Protein AF-A0A2A2D1F8-F1 (afdb_monomer)

Foldseek 3Di:
DDPDPDDDQDDVVVVVVCVVVVNPDDDDDDDCVQPPDPLSSLCSSLVVQVPDPPHQLLVNLVSLVVNCVVVVHLCVSCVVVVHDSVVSVLSVLLVLEDPVVSVCSRVVVDDSVLSSVLSVDDRVVSVVVVVVVVVVVVVVVVVVVVVPPDDDPPDDDDDDDDDDDDDDDDDDDDDDYDDDDDDDDDDDDDDDDDDDDDDDDDDDDDDDDDD

Nearest PDB structures (foldseek):
  1vz0-assembly3_D  TM=6.332E-01  e=4.419E-04  Thermus thermophilus HB27
  6t1f-assembly2_D  TM=6.028E-01  e=8.813E-04  Caulobacter vibrioides NA1000
  7o0n-assembly1_B  TM=5.797E-01  e=6.409E-04  Myxococcus xanthus DK 1622
  7ng0-assembly1_A-2  TM=6.140E-01  e=1.499E-03  Geobacillus thermoleovorans CCB_US3_UF5
  4umk-assembly2_B  TM=6.238E-01  e=2.688E-03  Helicobacter pylori 26695

Organism: NCBI:txid1940

Mean predicted aligned error: 17.22 Å

Secondary structure (DSSP, 8-state):
--S-S----S-HHHHHHHHHTT-S-------GGG-SSHHHHHHHHHHHHHT-TTS-HHHHHHHHHHHHHHHTSHHHHHHHTT--HHHHHHHHHHTTS-HHHHHHHHTTSS-HHHHHHHTTS-HHHHHHHHHHHHHHHHHHHHHHHHTTPPPP-----------------------------------------------------------

pLDDT: mean 74.8, std 22.3, range [32.41, 97.75]

InterPro domains:
  IPR041468 ParB/Spo0J, HTH domain [PF17762] (53-144)
  IPR050336 Chromosome-partitioning and nucleoid occlusion protein [PTHR33375] (4-162)

Sequence (211 aa):
MGTAAYVIANGARRYRASEAVGGKTLDVVHNEDVAKSRADFLDAVLSENNDREDLDPIERALGIETMVNELGGADKVAEHYGKTKGWVGQQRKLLKLTIDLQAVVSSGDMPVRIARDIAGLPAAEQQPVWEAEQQRRAAAVRAQRQKRSPKETQQQGPSRFTAVNQKKLAPELTPSGEAPTERPPGLPTQTSTGGAIRSSNGYRTCGARAS

Radius of gyration: 34.29 Å; Cα contacts (8 Å, |Δi|>4): 106; chains: 1; bounding box: 94×76×74 Å

Solvent-accessible surface area (backbone atoms only — not comparable to full-atom values): 14001 Å² total; per-residue (Å²): 134,78,95,64,94,73,79,83,70,74,62,68,68,59,51,55,53,35,55,76,70,68,50,91,72,78,95,76,86,87,64,68,86,46,54,80,40,74,58,47,37,50,44,58,48,40,54,79,41,62,83,40,91,83,51,44,64,56,61,51,17,53,49,52,50,51,45,24,62,67,68,68,31,52,61,55,45,9,61,74,71,74,53,45,50,67,55,48,54,52,37,49,32,45,74,52,39,50,72,72,55,42,52,37,38,52,72,56,81,41,52,71,65,60,45,48,57,45,29,72,46,61,69,86,53,35,60,62,52,49,54,52,50,52,52,51,54,54,50,51,54,53,54,54,51,62,77,61,58,82,75,80,82,76,87,82,78,78,95,76,85,81,85,86,86,83,85,82,83,83,88,88,85,89,91,83,87,84,84,84,89,90,85,88,87,81,86,89,80,87,81,94,85,88,88,87,82,89,82,89,80,86,86,77,84,80,84,84,78,84,131

Structure (mmCIF, N/CA/C/O backbone):
data_AF-A0A2A2D1F8-F1
#
_entry.id   AF-A0A2A2D1F8-F1
#
loop_
_atom_site.group_PDB
_atom_site.id
_atom_site.type_symbol
_atom_site.label_atom_id
_atom_site.label_alt_id
_atom_site.label_comp_id
_atom_site.label_asym_id
_atom_site.label_entity_id
_atom_site.label_seq_id
_atom_site.pdbx_PDB_ins_code
_atom_site.Cartn_x
_atom_site.Cartn_y
_atom_site.Cartn_z
_atom_site.occupancy
_atom_site.B_iso_or_equiv
_atom_site.auth_seq_id
_atom_site.auth_comp_id
_atom_site.auth_asym_id
_atom_site.auth_atom_id
_atom_site.pdbx_PDB_model_num
ATOM 1 N N . MET A 1 1 ? -19.218 7.092 10.993 1.00 51.88 1 MET A N 1
ATOM 2 C CA . MET A 1 1 ? -19.515 5.648 11.120 1.00 51.88 1 MET A CA 1
ATOM 3 C C . MET A 1 1 ? -20.743 5.314 10.291 1.00 51.88 1 MET A C 1
ATOM 5 O O . MET A 1 1 ? -21.523 6.221 10.027 1.00 51.88 1 MET A O 1
ATOM 9 N N . GLY A 1 2 ? -20.908 4.055 9.877 1.00 58.38 2 GLY A N 1
ATOM 10 C CA . GLY A 1 2 ? -22.197 3.562 9.374 1.00 58.38 2 GLY A CA 1
ATOM 11 C C . GLY A 1 2 ? -23.190 3.320 10.518 1.00 58.38 2 GLY A C 1
ATOM 12 O O . GLY A 1 2 ? -22.820 3.409 11.685 1.00 58.38 2 GLY A O 1
ATOM 13 N N . THR A 1 3 ? -24.435 2.981 10.190 1.00 74.62 3 THR A N 1
ATOM 14 C CA . THR A 1 3 ? -25.530 2.726 11.151 1.00 74.62 3 THR A CA 1
ATOM 15 C C . THR A 1 3 ? -25.537 1.304 11.739 1.00 74.62 3 THR A C 1
ATOM 17 O O . THR A 1 3 ? -26.541 0.868 12.299 1.00 74.62 3 THR A O 1
ATOM 20 N N . ALA A 1 4 ? -24.439 0.555 11.605 1.00 76.00 4 ALA A N 1
ATOM 21 C CA . ALA A 1 4 ? -24.328 -0.816 12.095 1.00 76.00 4 ALA A CA 1
ATOM 22 C C . ALA A 1 4 ? -24.063 -0.854 13.610 1.00 76.00 4 ALA A C 1
ATOM 24 O O . ALA A 1 4 ? -23.158 -0.181 14.097 1.00 76.00 4 ALA A O 1
ATOM 25 N N . ALA A 1 5 ? -24.819 -1.681 14.340 1.00 80.50 5 ALA A N 1
ATOM 26 C CA . ALA A 1 5 ? -24.658 -1.860 15.788 1.00 80.50 5 ALA A CA 1
ATOM 27 C C . ALA A 1 5 ? -23.376 -2.623 16.179 1.00 80.50 5 ALA A C 1
ATOM 29 O O . ALA A 1 5 ? -22.889 -2.473 17.294 1.00 80.50 5 ALA A O 1
ATOM 30 N N . TYR A 1 6 ? -22.828 -3.422 15.259 1.00 82.69 6 TYR A N 1
ATOM 31 C CA . TYR A 1 6 ? -21.598 -4.193 15.437 1.00 82.69 6 TYR A CA 1
ATOM 32 C C . TYR A 1 6 ? -20.764 -4.144 14.156 1.00 82.69 6 TYR A C 1
ATOM 34 O O . TYR A 1 6 ? -21.314 -4.091 13.054 1.00 82.69 6 TYR A O 1
ATOM 42 N N . VAL A 1 7 ? -19.439 -4.211 14.296 1.00 81.94 7 VAL A N 1
ATOM 43 C CA . VAL A 1 7 ? -18.499 -4.337 13.175 1.00 81.94 7 VAL A CA 1
ATOM 44 C C . VAL A 1 7 ? -17.582 -5.524 13.449 1.00 81.94 7 VAL A C 1
ATOM 46 O O . VAL A 1 7 ? -17.081 -5.688 14.560 1.00 81.94 7 VAL A O 1
ATOM 49 N N . ILE A 1 8 ? -17.373 -6.371 12.442 1.00 83.69 8 ILE A N 1
ATOM 50 C CA . ILE A 1 8 ? -16.456 -7.508 12.542 1.00 83.69 8 ILE A CA 1
ATOM 51 C C . ILE A 1 8 ? -15.031 -6.965 12.459 1.00 83.69 8 ILE A C 1
ATOM 53 O O . ILE A 1 8 ? -14.636 -6.471 11.406 1.00 83.69 8 ILE A O 1
ATOM 57 N N . ALA A 1 9 ? -14.271 -7.075 13.549 1.00 78.44 9 ALA A N 1
ATOM 58 C CA . ALA A 1 9 ? -12.836 -6.821 13.517 1.00 78.44 9 ALA A CA 1
ATOM 59 C C . ALA A 1 9 ? -12.113 -7.984 12.809 1.00 78.44 9 ALA A C 1
ATOM 61 O O . ALA A 1 9 ? -11.647 -7.850 11.679 1.00 78.44 9 ALA A O 1
ATOM 62 N N . ASN A 1 10 ? -12.123 -9.170 13.426 1.00 77.25 10 ASN A N 1
ATOM 63 C CA . ASN A 1 10 ? -11.334 -10.319 12.976 1.00 77.25 10 ASN A CA 1
ATOM 64 C C . ASN A 1 10 ? -12.261 -11.480 12.567 1.00 77.25 10 ASN A C 1
ATOM 66 O O . ASN A 1 10 ? -13.396 -11.603 13.030 1.00 77.25 10 ASN A O 1
ATOM 70 N N . GLY A 1 11 ? -11.778 -12.385 11.710 1.00 82.62 11 GLY A N 1
ATOM 71 C CA . GLY A 1 11 ? -12.493 -13.632 11.399 1.00 82.62 11 GLY A CA 1
ATOM 72 C C . GLY A 1 11 ? -13.584 -13.554 10.319 1.00 82.62 11 GLY A C 1
ATOM 73 O O . GLY A 1 11 ? -14.389 -14.480 10.216 1.00 82.62 11 GLY A O 1
ATOM 74 N N . ALA A 1 12 ? -13.584 -12.536 9.450 1.00 84.31 12 ALA A N 1
ATOM 75 C CA . ALA A 1 12 ? -14.565 -12.355 8.365 1.00 84.31 12 ALA A CA 1
ATOM 76 C C . ALA A 1 12 ? -14.759 -13.577 7.426 1.00 84.31 12 ALA A C 1
ATOM 78 O O . ALA A 1 12 ? -15.810 -13.717 6.799 1.00 84.31 12 ALA A O 1
ATOM 79 N N . ARG A 1 13 ? -13.781 -14.495 7.335 1.00 86.50 13 ARG A N 1
ATOM 80 C CA . ARG A 1 13 ? -13.928 -15.788 6.631 1.00 86.50 13 ARG A CA 1
ATOM 81 C C . ARG A 1 13 ? -14.863 -16.764 7.362 1.00 86.50 13 ARG A C 1
ATOM 83 O O . ARG A 1 13 ? -15.611 -17.475 6.701 1.00 86.50 13 ARG A O 1
ATOM 90 N N . ARG A 1 14 ? -14.839 -16.802 8.702 1.00 87.94 14 ARG A N 1
ATOM 91 C CA . ARG A 1 14 ? -15.754 -17.627 9.518 1.00 87.94 14 ARG A CA 1
ATOM 92 C C . ARG A 1 14 ? -17.178 -17.080 9.454 1.00 87.94 14 ARG A C 1
ATOM 94 O O . ARG A 1 14 ? -18.105 -17.861 9.290 1.00 87.94 14 ARG A O 1
ATOM 101 N N . TYR A 1 15 ? -17.329 -15.754 9.492 1.00 87.88 15 TYR A N 1
ATOM 102 C CA . TYR A 1 15 ? -18.623 -15.096 9.294 1.00 87.88 15 TYR A CA 1
ATOM 103 C C . TYR A 1 15 ? -19.236 -15.450 7.932 1.00 87.88 15 TYR A C 1
ATOM 105 O O . TYR A 1 15 ? -20.307 -16.047 7.896 1.00 87.88 15 TYR A O 1
ATOM 113 N N . ARG A 1 16 ? -18.512 -15.219 6.823 1.00 87.69 16 ARG A N 1
ATOM 114 C CA . ARG A 1 16 ? -18.981 -15.586 5.471 1.00 87.69 16 ARG A CA 1
ATOM 115 C C . ARG A 1 16 ? -19.296 -17.082 5.322 1.00 87.69 16 ARG A C 1
ATOM 117 O O . ARG A 1 16 ? -20.226 -17.436 4.607 1.00 87.69 16 ARG A O 1
ATOM 124 N N . ALA A 1 17 ? -18.559 -17.963 6.004 1.00 88.12 17 ALA A N 1
ATOM 125 C CA . ALA A 1 17 ? -18.867 -19.395 6.021 1.00 88.12 17 ALA A CA 1
ATOM 126 C C . ALA A 1 17 ? -20.160 -19.720 6.797 1.00 88.12 17 ALA A C 1
ATOM 128 O O . ALA A 1 17 ? -20.942 -20.543 6.334 1.00 88.12 17 ALA A O 1
ATOM 129 N N . SER A 1 18 ? -20.406 -19.058 7.936 1.00 89.62 18 SER A N 1
ATOM 130 C CA . SER A 1 18 ? -21.663 -19.167 8.695 1.00 89.62 18 SER A CA 1
ATOM 131 C C . SER A 1 18 ? -22.857 -18.663 7.881 1.00 89.62 18 SER A C 1
ATOM 133 O O . SER A 1 18 ? -23.901 -19.308 7.841 1.00 89.62 18 SER A O 1
ATOM 135 N N . GLU A 1 19 ? -22.688 -17.539 7.187 1.00 89.19 19 GLU A N 1
ATOM 136 C CA . GLU A 1 19 ? -23.703 -16.945 6.314 1.00 89.19 19 GLU A CA 1
ATOM 137 C C . GLU A 1 19 ? -24.067 -17.893 5.155 1.00 89.19 19 GLU A C 1
ATOM 139 O O . GLU A 1 19 ? -25.241 -18.190 4.938 1.00 89.19 19 GLU A O 1
ATOM 144 N N . ALA A 1 20 ? -23.059 -18.476 4.493 1.00 89.38 20 ALA A N 1
ATOM 145 C CA . ALA A 1 20 ? -23.234 -19.426 3.391 1.00 89.38 20 ALA A CA 1
ATOM 146 C C . ALA A 1 20 ? -23.942 -20.743 3.777 1.00 89.38 20 ALA A C 1
ATOM 148 O O . ALA A 1 20 ? -24.483 -21.412 2.897 1.00 89.38 20 ALA A O 1
ATOM 149 N N . VAL A 1 21 ? -23.966 -21.121 5.063 1.00 92.62 21 VAL A N 1
ATOM 150 C CA . VAL A 1 21 ? -24.740 -22.277 5.569 1.00 92.62 21 VAL A CA 1
ATOM 151 C C . VAL A 1 21 ? -26.066 -21.879 6.234 1.00 92.62 21 VAL A C 1
ATOM 153 O O . VAL A 1 21 ? -26.730 -22.723 6.832 1.00 92.62 21 VAL A O 1
ATOM 156 N N . GLY A 1 22 ? -26.469 -20.604 6.155 1.00 90.00 22 GLY A N 1
ATOM 157 C CA . GLY A 1 22 ? -27.700 -20.103 6.778 1.00 90.00 22 GLY A CA 1
ATOM 158 C C . GLY A 1 22 ? -27.654 -20.049 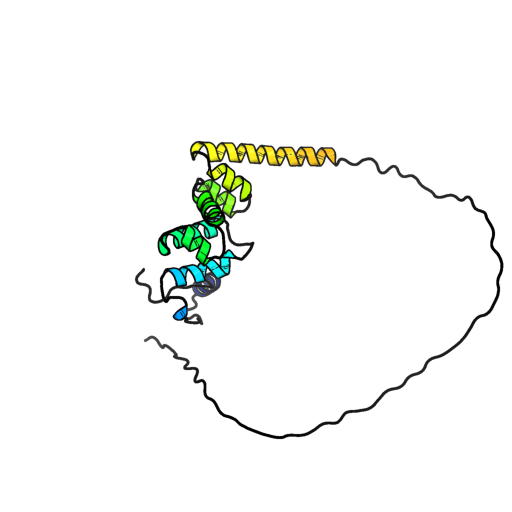8.312 1.00 90.00 22 GLY A C 1
ATOM 159 O O . GLY A 1 22 ? -28.699 -20.091 8.967 1.00 90.00 22 GLY A O 1
ATOM 160 N N . GLY A 1 23 ? -26.456 -19.983 8.900 1.00 82.75 23 GLY A N 1
ATOM 161 C CA . GLY A 1 23 ? -26.237 -19.938 10.344 1.00 82.75 23 GLY A CA 1
ATOM 162 C C . GLY A 1 23 ? -26.789 -18.655 10.967 1.00 82.75 23 GLY A C 1
ATOM 163 O O . GLY A 1 23 ? -26.186 -17.592 10.850 1.00 82.75 23 GLY A O 1
ATOM 164 N N . LYS A 1 24 ? -27.933 -18.768 11.657 1.00 83.62 24 LYS A N 1
ATOM 165 C CA . LYS A 1 24 ? -28.685 -17.639 12.246 1.00 83.62 24 LYS A CA 1
ATOM 166 C C . LYS A 1 24 ? -27.995 -16.954 13.433 1.00 83.62 24 LYS A C 1
ATOM 168 O O . LYS A 1 24 ? -28.390 -15.857 13.813 1.00 83.62 24 LYS A O 1
ATOM 173 N N . THR A 1 25 ? -27.016 -17.614 14.041 1.00 84.75 25 THR A N 1
ATOM 174 C CA . THR A 1 25 ? -26.293 -17.169 15.238 1.00 84.75 25 THR A CA 1
ATOM 175 C C . THR A 1 25 ? -24.838 -17.603 15.128 1.00 84.75 25 THR A C 1
ATOM 177 O O . THR A 1 25 ? -24.572 -18.734 14.720 1.00 84.75 25 THR A O 1
ATOM 180 N N . LEU A 1 26 ? -23.913 -16.735 15.532 1.00 84.56 26 LEU A N 1
ATOM 181 C CA . LEU A 1 26 ? -22.479 -17.008 15.569 1.00 84.56 26 LEU A CA 1
ATOM 182 C C . LEU A 1 26 ? -21.934 -16.567 16.930 1.00 84.56 26 LEU A C 1
ATOM 184 O O . LEU A 1 26 ? -22.186 -15.436 17.345 1.00 84.56 26 LEU A O 1
ATOM 188 N N . ASP A 1 27 ? -21.182 -17.437 17.601 1.00 87.00 27 ASP A N 1
ATOM 189 C CA . ASP A 1 27 ? -20.505 -17.081 18.848 1.00 87.00 27 ASP A CA 1
ATOM 190 C C . ASP A 1 27 ? -19.381 -16.075 18.566 1.00 87.00 27 ASP A C 1
ATOM 192 O O . ASP A 1 27 ? -18.478 -16.326 17.761 1.00 87.00 27 ASP A O 1
ATOM 196 N N . VAL A 1 28 ? -19.441 -14.921 19.231 1.00 87.31 28 VAL A N 1
ATOM 197 C CA . VAL A 1 28 ? -18.503 -13.805 19.057 1.00 87.31 28 VAL A CA 1
ATOM 198 C C . VAL A 1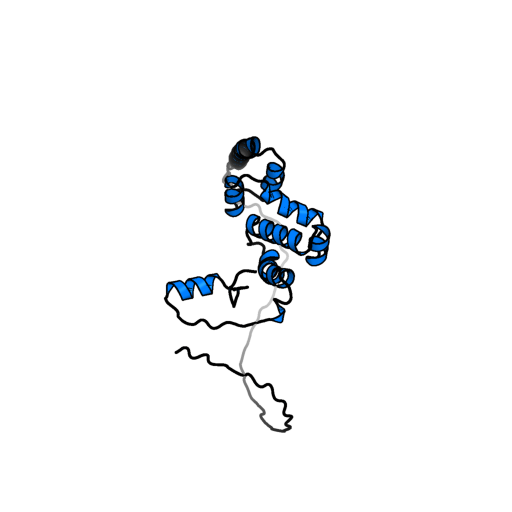 28 ? -18.014 -13.291 20.407 1.00 87.31 28 VAL A C 1
ATOM 200 O O . VAL A 1 28 ? -18.755 -13.265 21.389 1.00 87.31 28 VAL A O 1
ATOM 203 N N . VAL A 1 29 ? -16.760 -12.842 20.450 1.00 85.06 29 VAL A N 1
ATOM 204 C CA . VAL A 1 29 ? -16.210 -12.113 21.599 1.00 85.06 29 VAL A CA 1
ATOM 205 C C . VAL A 1 29 ? -16.450 -10.625 21.359 1.00 85.06 29 VAL A C 1
ATOM 207 O O . VAL A 1 29 ? -15.846 -10.045 20.460 1.00 85.06 29 VAL A O 1
ATOM 210 N N . HIS A 1 30 ? -17.334 -10.007 22.145 1.00 83.19 30 HIS A N 1
ATOM 211 C CA . HIS A 1 30 ? -17.469 -8.550 22.153 1.00 83.19 30 HIS A CA 1
ATOM 212 C C . HIS A 1 30 ? -16.291 -7.941 22.919 1.00 83.19 30 HIS A C 1
ATOM 214 O O . HIS A 1 30 ? -15.967 -8.405 24.012 1.00 83.19 30 HIS A O 1
ATOM 220 N N . ASN A 1 31 ? -15.646 -6.922 22.351 1.00 78.62 31 ASN A N 1
ATOM 221 C CA . ASN A 1 31 ? -14.538 -6.232 22.999 1.00 78.62 31 ASN A CA 1
ATOM 222 C C . ASN A 1 31 ? -14.581 -4.731 22.673 1.00 78.62 31 ASN A C 1
ATOM 224 O O . ASN A 1 31 ? -14.163 -4.295 21.602 1.00 78.62 31 ASN A O 1
ATOM 228 N N . GLU A 1 32 ? -15.122 -3.954 23.609 1.00 75.12 32 GLU A N 1
ATOM 229 C CA . GLU A 1 32 ? -15.329 -2.506 23.478 1.00 75.12 32 GLU A CA 1
ATOM 230 C C . GLU A 1 32 ? -14.016 -1.719 23.613 1.00 75.12 32 GLU A C 1
ATOM 232 O O . GLU A 1 32 ? -13.875 -0.648 23.023 1.00 75.12 32 GLU A O 1
ATOM 237 N N . ASP A 1 33 ? -13.010 -2.276 24.302 1.00 70.56 33 ASP A N 1
ATOM 238 C CA . ASP A 1 33 ? -11.699 -1.642 24.487 1.00 70.56 33 ASP A CA 1
ATOM 239 C C . ASP A 1 33 ? -10.948 -1.394 23.170 1.00 70.56 33 ASP A C 1
ATOM 241 O O . ASP A 1 33 ? -10.072 -0.528 23.137 1.00 70.56 33 ASP A O 1
ATOM 245 N N . VAL A 1 34 ? -11.305 -2.137 22.116 1.00 66.38 34 VAL A N 1
ATOM 246 C CA . VAL A 1 34 ? -10.749 -2.074 20.753 1.00 66.38 34 VAL A CA 1
ATOM 247 C C . VAL A 1 34 ? -11.370 -0.940 19.927 1.00 66.38 34 VAL A C 1
ATOM 249 O O . VAL A 1 34 ? -10.818 -0.541 18.911 1.00 66.38 34 VAL A O 1
ATOM 252 N N . ALA A 1 35 ? -12.525 -0.410 20.338 1.00 68.19 35 ALA A N 1
ATOM 253 C CA . ALA A 1 35 ? -13.320 0.541 19.557 1.00 68.19 35 ALA A CA 1
ATOM 254 C C . ALA A 1 35 ? -13.428 1.937 20.202 1.00 68.19 35 ALA A C 1
ATOM 256 O O . ALA A 1 35 ? -14.305 2.722 19.836 1.00 68.19 35 ALA A O 1
ATOM 257 N N . LYS A 1 36 ? -12.531 2.260 21.147 1.00 76.69 36 LYS A N 1
ATOM 258 C CA . LYS A 1 36 ? -12.474 3.552 21.864 1.00 76.69 36 LYS A CA 1
ATOM 259 C C . LYS A 1 36 ? -12.418 4.757 20.923 1.00 76.69 36 LYS A C 1
ATOM 261 O O . LYS A 1 36 ? -13.052 5.778 21.185 1.00 76.69 36 LYS A O 1
ATOM 266 N N . SER A 1 37 ? -11.711 4.621 19.808 1.00 80.50 37 SER A N 1
ATOM 267 C CA . SER A 1 37 ? -11.764 5.523 18.664 1.00 80.50 37 SER A CA 1
ATOM 268 C C . SER A 1 37 ? -11.792 4.732 17.353 1.00 80.50 37 SER A C 1
ATOM 270 O O . SER A 1 37 ? -11.553 3.523 17.311 1.00 80.50 37 SER A O 1
ATOM 272 N N . ARG A 1 38 ? -12.054 5.429 16.240 1.00 79.00 38 ARG A N 1
ATOM 273 C CA . ARG A 1 38 ? -11.961 4.821 14.905 1.00 79.00 38 ARG A CA 1
ATOM 274 C C . ARG A 1 38 ? -10.527 4.401 14.555 1.00 79.00 38 ARG A C 1
ATOM 276 O O . ARG A 1 38 ? -10.367 3.421 13.833 1.00 79.00 38 ARG A O 1
ATOM 283 N N . ALA A 1 39 ? -9.520 5.107 15.074 1.00 80.25 39 ALA A N 1
ATOM 284 C CA . ALA A 1 39 ? -8.120 4.752 14.877 1.00 80.25 39 ALA A CA 1
ATOM 285 C C . ALA A 1 39 ? -7.779 3.433 15.585 1.00 80.25 39 ALA A C 1
ATOM 287 O O . ALA A 1 39 ? -7.208 2.561 14.944 1.00 80.25 39 ALA A O 1
ATOM 288 N N . ASP A 1 40 ? -8.209 3.247 16.839 1.00 80.25 40 ASP A N 1
ATOM 289 C CA . ASP A 1 40 ? -7.969 2.005 17.598 1.00 80.25 40 ASP A CA 1
ATOM 290 C C . ASP A 1 40 ? -8.619 0.790 16.917 1.00 80.25 40 ASP A C 1
ATOM 292 O O . ASP A 1 40 ? -8.000 -0.265 16.780 1.00 80.25 40 ASP A O 1
ATOM 296 N N . PHE A 1 41 ? -9.849 0.954 16.411 1.00 81.81 41 PHE A N 1
ATOM 297 C CA . PHE A 1 41 ? -10.551 -0.120 15.704 1.00 81.81 41 PHE A CA 1
ATOM 298 C C . PHE A 1 41 ? -9.843 -0.504 14.397 1.00 81.81 41 PHE A C 1
ATOM 300 O O . PHE A 1 41 ? -9.667 -1.686 14.102 1.00 81.81 41 PHE A O 1
ATOM 307 N N . LEU A 1 42 ? -9.439 0.491 13.599 1.00 81.31 42 LEU A N 1
ATOM 308 C CA . LEU A 1 42 ? -8.722 0.253 12.345 1.00 81.31 42 LEU A CA 1
ATOM 309 C C . LEU A 1 42 ? -7.324 -0.322 12.586 1.00 81.31 42 LEU A C 1
ATOM 311 O O . LEU A 1 42 ? -6.903 -1.193 11.829 1.00 81.31 42 LEU A O 1
ATOM 315 N N . ASP A 1 43 ? -6.637 0.117 13.640 1.00 81.81 43 ASP A N 1
ATOM 316 C CA . ASP A 1 43 ? -5.352 -0.436 14.056 1.00 81.81 43 ASP A CA 1
ATOM 317 C C . ASP A 1 43 ? -5.484 -1.898 14.481 1.00 81.81 43 ASP A C 1
ATOM 319 O O . ASP A 1 43 ? -4.711 -2.730 14.031 1.00 81.81 43 ASP A O 1
ATOM 323 N N . ALA A 1 44 ? -6.501 -2.280 15.253 1.00 78.06 44 ALA A N 1
ATOM 324 C CA . ALA A 1 44 ? -6.696 -3.683 15.626 1.00 78.06 44 ALA A CA 1
ATOM 325 C C . ALA A 1 44 ? -6.957 -4.602 14.416 1.00 78.06 44 ALA A C 1
ATOM 327 O O . ALA A 1 44 ? -6.420 -5.709 14.349 1.00 78.06 44 ALA A O 1
ATOM 328 N N . VAL A 1 45 ? -7.728 -4.127 13.432 1.00 78.06 45 VAL A N 1
ATOM 329 C CA . VAL A 1 45 ? -7.969 -4.845 12.166 1.00 78.06 45 VAL A CA 1
ATOM 330 C C . VAL A 1 45 ? -6.700 -4.918 11.306 1.00 78.06 45 VAL A C 1
ATOM 332 O O . VAL A 1 45 ? -6.441 -5.938 10.659 1.00 78.06 45 VAL A O 1
ATOM 335 N N . LEU A 1 46 ? -5.889 -3.855 11.290 1.00 77.56 46 LEU A N 1
ATOM 336 C CA . LEU A 1 46 ? -4.683 -3.779 10.469 1.00 77.56 46 LEU A CA 1
ATOM 337 C C . LEU A 1 46 ? -3.480 -4.487 11.109 1.00 77.56 46 LEU A C 1
ATOM 339 O O . LEU A 1 46 ? -2.729 -5.137 10.392 1.00 77.56 46 LEU A O 1
ATOM 343 N N . SER A 1 47 ? -3.293 -4.409 12.425 1.00 73.94 47 SER A N 1
ATOM 344 C CA . SER A 1 47 ? -2.119 -4.911 13.157 1.00 73.94 47 SER A CA 1
ATOM 345 C C . SER A 1 47 ? -2.035 -6.438 13.217 1.00 73.94 47 SER A C 1
ATOM 347 O O . SER A 1 47 ? -0.951 -6.968 12.977 1.00 73.94 47 SER A O 1
ATOM 349 N N . GLU A 1 48 ? -3.158 -7.157 13.398 1.00 66.62 48 GLU A N 1
ATOM 350 C CA . GLU A 1 48 ? -3.210 -8.635 13.269 1.00 66.62 48 GLU A CA 1
ATOM 351 C C . GLU A 1 48 ? -2.652 -9.100 11.910 1.00 66.62 48 GLU A C 1
ATOM 353 O O . GLU A 1 48 ? -2.094 -10.193 11.787 1.00 66.62 48 GLU A O 1
ATOM 358 N N . ASN A 1 49 ? -2.782 -8.255 10.883 1.00 65.38 49 ASN A N 1
ATOM 359 C CA . ASN A 1 49 ? -2.438 -8.585 9.510 1.00 65.38 49 ASN A CA 1
ATOM 360 C C . ASN A 1 49 ? -1.115 -7.950 9.035 1.00 65.38 49 ASN A C 1
ATOM 362 O O . ASN A 1 49 ? -0.399 -8.556 8.241 1.00 65.38 49 ASN A O 1
ATOM 366 N N . ASN A 1 50 ? -0.739 -6.764 9.519 1.00 66.31 50 ASN A N 1
ATOM 367 C CA . ASN A 1 50 ? 0.390 -5.987 9.000 1.00 66.31 50 ASN A CA 1
ATOM 368 C C . ASN A 1 50 ? 1.743 -6.675 9.204 1.00 66.31 50 ASN A C 1
ATOM 370 O O . ASN A 1 50 ? 2.580 -6.636 8.298 1.00 66.31 50 ASN A O 1
ATOM 374 N N . ASP A 1 51 ? 1.955 -7.280 10.372 1.00 62.56 51 ASP A N 1
ATOM 375 C CA . ASP A 1 51 ? 3.213 -7.953 10.708 1.00 62.56 51 ASP A CA 1
ATOM 376 C C . ASP A 1 51 ? 3.280 -9.392 10.145 1.00 62.56 51 ASP A C 1
ATOM 378 O O . ASP A 1 51 ? 4.280 -10.086 10.330 1.00 62.56 51 ASP A O 1
ATOM 382 N N . ARG A 1 52 ? 2.260 -9.836 9.390 1.00 71.38 52 ARG A N 1
ATOM 383 C CA . ARG A 1 52 ? 2.299 -11.089 8.625 1.00 71.38 52 ARG A CA 1
ATOM 384 C C . ARG A 1 52 ? 2.997 -10.898 7.280 1.00 71.38 52 ARG A C 1
ATOM 386 O O . ARG A 1 52 ? 2.663 -9.993 6.512 1.00 71.38 52 ARG A O 1
ATOM 393 N N . GLU A 1 53 ? 3.906 -11.808 6.938 1.00 63.22 53 GLU A N 1
ATOM 394 C CA . GLU A 1 53 ? 4.593 -11.798 5.637 1.00 63.22 53 GLU A CA 1
ATOM 395 C C . GLU A 1 53 ? 3.660 -12.123 4.452 1.00 63.22 53 GLU A C 1
ATOM 397 O O . GLU A 1 53 ? 3.996 -11.788 3.319 1.00 63.22 53 GLU A O 1
ATOM 402 N N . ASP A 1 54 ? 2.484 -12.718 4.699 1.00 71.50 54 ASP A N 1
ATOM 403 C CA . ASP A 1 54 ? 1.508 -13.121 3.674 1.00 71.50 54 ASP A CA 1
ATOM 404 C C . ASP A 1 54 ? 0.351 -12.128 3.430 1.00 71.50 54 ASP A C 1
ATOM 406 O O . ASP A 1 54 ? -0.503 -12.401 2.589 1.00 71.50 54 ASP A O 1
ATOM 410 N N . LEU A 1 55 ? 0.313 -10.969 4.107 1.00 80.75 55 LEU A N 1
ATOM 411 C CA . LEU A 1 55 ? -0.667 -9.915 3.795 1.00 80.75 55 LEU A CA 1
ATOM 412 C C . LEU A 1 55 ? -0.340 -9.225 2.460 1.00 80.75 55 LEU A C 1
ATOM 414 O O . LEU A 1 55 ? 0.781 -8.737 2.270 1.00 80.75 55 LEU A O 1
ATOM 418 N N . ASP A 1 56 ? -1.359 -9.090 1.606 1.00 90.88 56 ASP A N 1
ATOM 419 C CA . ASP A 1 56 ? -1.332 -8.374 0.327 1.00 90.88 56 ASP A CA 1
ATOM 420 C C . ASP A 1 56 ? -0.691 -6.967 0.466 1.00 90.88 56 ASP A C 1
ATOM 422 O O . ASP A 1 56 ? -1.109 -6.159 1.310 1.00 90.88 56 ASP A O 1
ATOM 426 N N . PRO A 1 57 ? 0.336 -6.631 -0.343 1.00 92.56 57 PRO A N 1
ATOM 427 C CA . PRO A 1 57 ? 0.959 -5.309 -0.337 1.00 92.56 57 PRO A CA 1
ATOM 428 C C . PRO A 1 57 ? -0.014 -4.145 -0.597 1.00 92.56 57 PRO A C 1
ATOM 430 O O . PRO A 1 57 ? 0.208 -3.051 -0.076 1.00 92.56 57 PRO A O 1
ATOM 433 N N . ILE A 1 58 ? -1.076 -4.359 -1.379 1.00 94.94 58 ILE A N 1
ATOM 434 C CA . ILE A 1 58 ? -2.100 -3.358 -1.697 1.00 94.94 58 ILE A CA 1
ATOM 435 C C . ILE A 1 58 ? -3.087 -3.192 -0.538 1.00 94.94 58 ILE A C 1
ATOM 437 O O . ILE A 1 58 ? -3.338 -2.056 -0.136 1.00 94.94 58 ILE A O 1
ATOM 441 N N . GLU A 1 59 ? -3.581 -4.276 0.073 1.00 91.06 59 GLU A N 1
ATOM 442 C CA . GLU A 1 59 ? -4.424 -4.178 1.281 1.00 91.06 59 GLU A CA 1
ATOM 443 C C . GLU A 1 59 ? -3.674 -3.474 2.422 1.00 91.06 59 GLU A C 1
ATOM 445 O O . GLU A 1 59 ? -4.208 -2.553 3.047 1.00 91.06 59 GLU A O 1
ATOM 450 N N . ARG A 1 60 ? -2.393 -3.819 2.634 1.00 91.38 60 ARG A N 1
ATOM 451 C CA . ARG A 1 60 ? -1.519 -3.117 3.589 1.00 91.38 60 A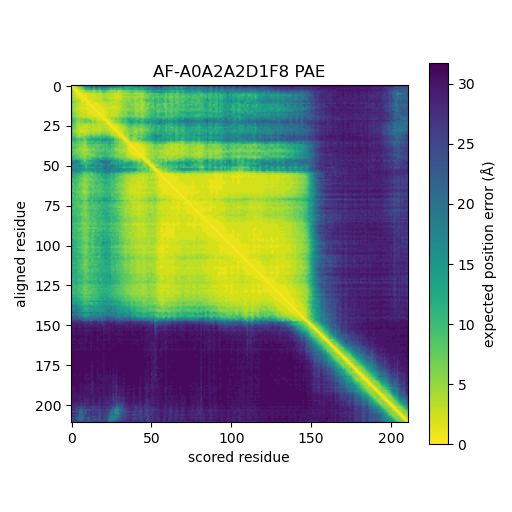RG A CA 1
ATOM 452 C C . ARG A 1 60 ? -1.396 -1.627 3.255 1.00 91.38 60 ARG A C 1
ATOM 454 O O . ARG A 1 60 ? -1.481 -0.791 4.154 1.00 91.38 60 ARG A O 1
ATOM 461 N N . ALA A 1 61 ? -1.207 -1.276 1.983 1.00 94.25 61 ALA A N 1
ATOM 462 C CA . ALA A 1 61 ? -1.101 0.116 1.555 1.00 94.25 61 ALA A CA 1
ATOM 463 C C . ALA A 1 61 ? -2.405 0.906 1.773 1.00 94.25 61 ALA A C 1
ATOM 465 O O . ALA A 1 61 ? -2.343 2.040 2.249 1.00 94.25 61 ALA A O 1
ATOM 466 N N . LEU A 1 62 ? -3.571 0.307 1.504 1.00 93.38 62 LEU A N 1
ATOM 467 C CA . LEU A 1 62 ? -4.889 0.901 1.763 1.00 93.38 62 LEU A CA 1
ATOM 468 C C . LEU A 1 62 ? -5.151 1.097 3.266 1.00 93.38 62 LEU A C 1
ATOM 470 O O . LEU A 1 62 ? -5.638 2.154 3.680 1.00 93.38 62 LEU A O 1
ATOM 474 N N . GLY A 1 63 ? -4.778 0.121 4.099 1.00 91.75 63 GLY A N 1
ATOM 475 C CA . GLY A 1 63 ? -4.850 0.241 5.558 1.00 91.75 63 GLY A CA 1
ATOM 476 C C . GLY A 1 63 ? -3.983 1.389 6.085 1.00 91.75 63 GLY A C 1
ATOM 477 O O . GLY A 1 63 ? -4.456 2.237 6.842 1.00 91.75 63 GLY A O 1
ATOM 478 N N . ILE A 1 64 ? -2.735 1.480 5.616 1.00 93.62 64 ILE A N 1
ATOM 479 C CA . ILE A 1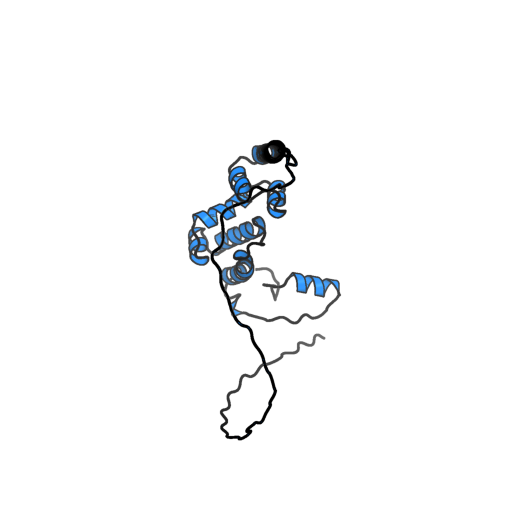 64 ? -1.807 2.556 5.986 1.00 93.62 64 ILE A CA 1
ATOM 480 C C . ILE A 1 64 ? -2.271 3.932 5.479 1.00 93.62 64 ILE A C 1
ATOM 482 O O . ILE A 1 64 ? -2.157 4.908 6.218 1.00 93.62 64 ILE A O 1
ATOM 486 N N . GLU A 1 65 ? -2.845 4.037 4.278 1.00 94.88 65 GLU A N 1
ATOM 487 C CA . GLU A 1 65 ? -3.481 5.276 3.799 1.00 94.88 65 GLU A CA 1
ATOM 488 C C . GLU A 1 65 ? -4.642 5.697 4.714 1.00 94.88 65 GLU A C 1
ATOM 490 O O . GLU A 1 65 ? -4.746 6.861 5.100 1.00 94.88 65 GLU A O 1
ATOM 495 N N . THR A 1 66 ? -5.479 4.744 5.133 1.00 92.56 66 THR A N 1
ATOM 496 C CA . THR A 1 66 ? -6.591 4.998 6.062 1.00 92.56 66 THR A CA 1
ATOM 497 C C . THR A 1 66 ? -6.075 5.507 7.411 1.00 92.56 66 THR A C 1
ATOM 499 O O . THR A 1 66 ? -6.539 6.542 7.885 1.00 92.56 66 THR A O 1
ATOM 502 N N . MET A 1 67 ? -5.053 4.868 7.987 1.00 92.56 67 MET A N 1
ATOM 503 C CA . MET A 1 67 ? -4.437 5.320 9.244 1.00 92.56 67 MET A CA 1
ATOM 504 C C . MET A 1 67 ? -3.754 6.691 9.124 1.00 92.56 67 MET A C 1
ATOM 506 O O . MET A 1 67 ? -3.765 7.460 10.085 1.00 92.56 67 MET A O 1
ATOM 510 N N . VAL A 1 68 ? -3.202 7.047 7.955 1.00 94.44 68 VAL A N 1
ATOM 511 C CA . VAL A 1 68 ? -2.655 8.398 7.716 1.00 94.44 68 VAL A CA 1
ATOM 512 C C . VAL A 1 68 ? -3.749 9.460 7.763 1.00 94.44 68 VAL A C 1
ATOM 514 O O . VAL A 1 68 ? -3.490 10.553 8.272 1.00 94.44 68 VAL A O 1
ATOM 517 N N . ASN A 1 69 ? -4.952 9.138 7.288 1.00 93.12 69 ASN A N 1
ATOM 518 C CA . ASN A 1 69 ? -6.103 10.031 7.360 1.00 93.12 69 ASN A CA 1
ATOM 519 C C . ASN A 1 69 ? -6.656 10.146 8.794 1.00 93.12 69 ASN A C 1
ATOM 521 O O . ASN A 1 69 ? -6.901 11.264 9.238 1.00 93.12 69 ASN A O 1
ATOM 525 N N . GLU A 1 70 ? -6.759 9.046 9.555 1.00 90.94 70 GLU A N 1
ATOM 526 C CA . GLU A 1 70 ? -7.260 9.095 10.943 1.00 90.94 70 GLU A CA 1
ATOM 527 C C . GLU A 1 70 ? -6.301 9.795 11.912 1.00 90.94 70 GLU A C 1
ATOM 529 O O . GLU A 1 70 ? -6.717 10.655 12.686 1.00 90.94 70 GLU A O 1
ATOM 534 N N . LEU A 1 71 ? -5.008 9.451 11.879 1.00 90.06 71 LEU A N 1
ATOM 535 C CA . LEU A 1 71 ? -4.015 10.090 12.749 1.00 90.06 71 LEU A CA 1
ATOM 536 C C . LEU A 1 71 ? -3.627 11.491 12.239 1.00 90.06 71 LEU A C 1
ATOM 538 O O . LEU A 1 71 ? -3.034 12.279 12.980 1.00 90.06 71 LEU A O 1
ATOM 542 N N . GLY A 1 72 ? -3.964 11.833 10.993 1.00 92.44 72 GLY A N 1
ATOM 543 C CA . GLY A 1 72 ? -3.678 13.133 10.388 1.00 92.44 72 GLY A CA 1
ATOM 544 C C . GLY A 1 72 ? -2.195 13.346 10.069 1.00 92.44 72 GLY A C 1
ATOM 545 O O . GLY A 1 72 ? -1.670 14.436 10.292 1.00 92.44 72 GLY A O 1
ATOM 546 N N . GLY A 1 73 ? -1.494 12.312 9.590 1.00 94.12 73 GLY A N 1
ATOM 547 C CA . GLY A 1 73 ? -0.113 12.446 9.118 1.00 94.12 73 GLY A CA 1
ATOM 548 C C . GLY A 1 73 ? 0.715 11.158 9.090 1.00 94.12 73 GLY A C 1
ATOM 549 O O . GLY A 1 73 ? 0.631 10.311 9.975 1.00 94.12 73 GLY A O 1
ATOM 550 N N . ALA A 1 74 ? 1.595 11.052 8.088 1.00 94.75 74 ALA A N 1
ATOM 551 C CA . ALA A 1 74 ? 2.510 9.918 7.919 1.00 94.75 74 ALA A CA 1
ATOM 552 C C . ALA A 1 74 ? 3.560 9.784 9.037 1.00 94.75 74 ALA A C 1
ATOM 554 O O . ALA A 1 74 ? 4.064 8.688 9.260 1.00 94.75 74 ALA A O 1
ATOM 555 N N . ASP A 1 75 ? 3.881 10.876 9.736 1.00 96.12 75 ASP A N 1
ATOM 556 C CA . ASP A 1 75 ? 4.802 10.862 10.876 1.00 96.12 75 ASP A CA 1
ATOM 557 C C . ASP A 1 75 ? 4.185 10.165 12.094 1.00 96.12 75 ASP A C 1
ATOM 559 O O . ASP A 1 75 ? 4.810 9.272 12.656 1.00 96.12 75 ASP A O 1
ATOM 563 N N . LYS A 1 76 ? 2.924 10.475 12.427 1.00 93.94 76 LYS A N 1
ATOM 564 C CA . LYS A 1 76 ? 2.213 9.816 13.534 1.00 93.94 76 LYS A CA 1
ATOM 565 C C . LYS A 1 76 ? 1.955 8.336 13.257 1.00 93.94 76 LYS A C 1
ATOM 567 O O . LYS A 1 76 ? 2.063 7.524 14.159 1.00 93.94 76 LYS A O 1
ATOM 572 N N . VAL A 1 77 ? 1.668 7.963 12.006 1.00 93.44 77 VAL A N 1
ATOM 573 C CA . VAL A 1 77 ? 1.562 6.545 11.606 1.00 93.44 77 VAL A CA 1
ATOM 574 C C . VAL A 1 77 ? 2.908 5.826 11.729 1.00 93.44 77 VAL A C 1
ATOM 576 O O . VAL A 1 77 ? 2.948 4.666 12.129 1.00 93.44 77 VAL A O 1
ATOM 579 N N . ALA A 1 78 ? 4.020 6.493 11.411 1.00 93.88 78 ALA A N 1
ATOM 580 C CA . ALA A 1 78 ? 5.347 5.912 11.598 1.00 93.88 78 ALA A CA 1
ATOM 581 C C . ALA A 1 78 ? 5.661 5.688 13.088 1.00 93.88 78 ALA A C 1
ATOM 583 O O . ALA A 1 78 ? 6.105 4.601 13.448 1.00 93.88 78 ALA A O 1
ATOM 584 N N . GLU A 1 79 ? 5.367 6.677 13.934 1.00 92.88 79 GLU A N 1
ATOM 585 C CA . GLU A 1 79 ? 5.481 6.601 15.396 1.00 92.88 79 GLU A CA 1
ATOM 586 C C . GLU A 1 79 ? 4.610 5.472 15.977 1.00 92.88 79 GLU A C 1
ATOM 588 O O . GLU A 1 79 ? 5.136 4.580 16.639 1.00 92.88 79 GLU A O 1
ATOM 593 N N . HIS A 1 80 ? 3.316 5.444 15.634 1.00 89.62 80 HIS A N 1
ATOM 594 C CA . HIS A 1 80 ? 2.329 4.458 16.098 1.00 89.62 80 HIS A CA 1
ATOM 595 C C . HIS A 1 80 ? 2.742 3.008 15.810 1.00 89.62 80 HIS A C 1
ATOM 597 O O . HIS A 1 80 ? 2.682 2.159 16.693 1.00 89.62 80 HIS A O 1
ATOM 603 N N . TYR A 1 81 ? 3.220 2.719 14.594 1.00 87.62 81 TYR A N 1
ATOM 604 C CA . TYR A 1 81 ? 3.656 1.369 14.208 1.00 87.62 81 TYR A CA 1
ATOM 605 C C . TYR A 1 81 ? 5.138 1.070 14.504 1.00 87.62 81 TYR A C 1
ATOM 607 O O . TYR A 1 81 ? 5.639 0.013 14.101 1.00 87.62 81 TYR A O 1
ATOM 615 N N . GLY A 1 82 ? 5.876 1.988 15.140 1.00 90.38 82 GLY A N 1
ATOM 616 C CA . GLY A 1 82 ? 7.317 1.843 15.382 1.00 90.38 82 GLY A CA 1
ATOM 617 C C . GLY A 1 82 ? 8.149 1.682 14.099 1.00 90.38 82 GLY A C 1
ATOM 618 O O . GLY A 1 82 ? 9.165 0.985 14.094 1.00 90.38 82 GLY A O 1
ATOM 619 N N . LYS A 1 83 ? 7.700 2.267 12.980 1.00 92.25 83 LYS A N 1
ATOM 620 C CA . LYS A 1 83 ? 8.382 2.228 11.672 1.00 92.25 83 LYS A CA 1
ATOM 621 C C . LYS A 1 83 ? 8.918 3.626 11.316 1.00 92.25 83 LYS A C 1
ATOM 623 O O . LYS A 1 83 ? 8.848 4.568 12.095 1.00 92.25 83 LYS A O 1
ATOM 628 N N . THR A 1 84 ? 9.472 3.798 10.114 1.00 96.12 84 THR A N 1
ATOM 629 C CA . THR A 1 84 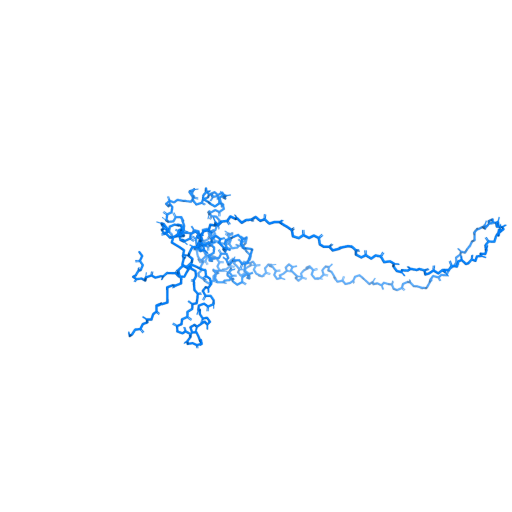? 9.939 5.116 9.636 1.00 96.12 84 THR A CA 1
ATOM 630 C C . THR A 1 84 ? 8.901 5.803 8.746 1.00 96.12 84 THR A C 1
ATOM 632 O O . THR A 1 84 ? 8.157 5.140 8.020 1.00 96.12 84 THR A O 1
ATOM 635 N N . LYS A 1 85 ? 8.916 7.145 8.689 1.00 95.50 85 LYS A N 1
ATOM 636 C CA . LYS A 1 85 ? 8.152 7.936 7.695 1.00 95.50 85 LYS A CA 1
ATOM 637 C C . LYS A 1 85 ? 8.388 7.433 6.263 1.00 95.50 85 LYS A C 1
ATOM 639 O O . LYS A 1 85 ? 7.470 7.383 5.445 1.00 95.50 85 LYS A O 1
ATOM 644 N N . GLY A 1 86 ? 9.622 7.011 5.973 1.00 96.25 86 GLY A N 1
ATOM 645 C CA . GLY A 1 86 ? 10.008 6.405 4.701 1.00 96.25 86 GLY A CA 1
ATOM 646 C C . GLY A 1 86 ? 9.343 5.052 4.434 1.00 96.25 86 GLY A C 1
ATOM 647 O O . GLY A 1 86 ? 9.027 4.765 3.284 1.00 96.25 86 GLY A O 1
ATOM 648 N N . TRP A 1 87 ? 9.089 4.223 5.452 1.00 94.25 87 TRP A N 1
ATOM 649 C CA . TRP A 1 87 ? 8.308 2.987 5.305 1.00 94.25 87 TRP A CA 1
ATOM 650 C C . TRP A 1 87 ? 6.844 3.300 4.974 1.00 94.25 87 TRP A C 1
ATOM 652 O O . TRP A 1 87 ? 6.334 2.790 3.978 1.00 94.25 87 TRP A O 1
ATOM 662 N N . VAL A 1 88 ? 6.211 4.221 5.712 1.00 95.69 88 VAL A N 1
ATOM 663 C CA . VAL A 1 88 ? 4.829 4.673 5.445 1.00 95.69 88 VAL A CA 1
ATOM 664 C C . VAL A 1 88 ? 4.699 5.202 4.012 1.00 95.69 88 VAL A C 1
ATOM 666 O O . VAL A 1 88 ? 3.826 4.773 3.260 1.00 95.69 88 VAL A O 1
ATOM 669 N N . GLY A 1 89 ? 5.622 6.071 3.585 1.00 96.50 89 GLY A N 1
ATOM 670 C CA . GLY A 1 89 ? 5.661 6.595 2.217 1.00 96.50 89 GLY A CA 1
ATOM 671 C C . GLY A 1 89 ? 5.859 5.525 1.134 1.00 96.50 89 GLY A C 1
ATOM 672 O O . GLY A 1 89 ? 5.348 5.688 0.029 1.00 96.50 89 GLY A O 1
ATOM 673 N N . GLN A 1 90 ? 6.550 4.421 1.436 1.00 95.12 90 GLN A N 1
ATOM 674 C CA . GLN A 1 90 ? 6.735 3.304 0.502 1.00 95.12 90 GLN A CA 1
ATOM 675 C C . GLN A 1 90 ? 5.480 2.445 0.335 1.00 95.12 90 GLN A C 1
ATOM 677 O O . GLN A 1 90 ? 5.215 2.037 -0.793 1.00 95.12 90 GLN A O 1
ATOM 682 N N . GLN A 1 91 ? 4.702 2.218 1.403 1.00 94.94 91 GLN A N 1
ATOM 683 C CA . GLN A 1 91 ? 3.401 1.543 1.295 1.00 94.94 91 GLN A CA 1
ATOM 684 C C . GLN A 1 91 ? 2.451 2.390 0.438 1.00 94.94 91 GLN A C 1
ATOM 686 O O . GLN A 1 91 ? 1.998 1.951 -0.616 1.00 94.94 91 GLN A O 1
ATOM 691 N N . ARG A 1 92 ? 2.266 3.668 0.807 1.00 96.50 92 ARG A N 1
ATOM 692 C CA . ARG A 1 92 ? 1.417 4.625 0.072 1.00 96.50 92 ARG A CA 1
ATOM 693 C C . ARG A 1 92 ? 1.812 4.797 -1.399 1.00 96.50 92 ARG A C 1
ATOM 695 O O . ARG A 1 92 ? 0.960 5.111 -2.224 1.00 96.50 92 ARG A O 1
ATOM 702 N N . LYS A 1 93 ? 3.090 4.593 -1.759 1.00 96.69 93 LYS A N 1
ATOM 703 C CA . LYS A 1 93 ? 3.533 4.677 -3.160 1.00 96.69 93 LYS A CA 1
ATOM 704 C C . LYS A 1 93 ? 2.852 3.622 -4.040 1.00 96.69 93 LYS A C 1
ATOM 706 O O . LYS A 1 93 ? 2.566 3.935 -5.187 1.00 96.69 93 LYS A O 1
ATOM 711 N N . LEU A 1 94 ? 2.541 2.429 -3.523 1.00 97.06 94 LEU A N 1
ATOM 712 C CA . LEU A 1 94 ? 1.887 1.361 -4.296 1.00 97.06 94 LEU A CA 1
ATOM 713 C C . LEU A 1 94 ? 0.502 1.772 -4.825 1.00 97.06 94 LEU A C 1
ATOM 715 O O . LEU A 1 94 ? 0.144 1.400 -5.938 1.00 97.06 94 LEU A O 1
ATOM 719 N N . LEU A 1 95 ? -0.223 2.627 -4.095 1.00 97.19 95 LEU A N 1
ATOM 720 C CA . LEU A 1 95 ? -1.535 3.151 -4.504 1.00 97.19 95 LEU A CA 1
ATOM 721 C C . LEU A 1 95 ? -1.474 4.117 -5.705 1.00 97.19 95 LEU A C 1
ATOM 723 O O . LEU A 1 95 ? -2.512 4.558 -6.192 1.00 97.19 95 LEU A O 1
ATOM 727 N N . LYS A 1 96 ? -0.271 4.462 -6.191 1.00 97.06 96 LYS A N 1
ATOM 728 C CA . LYS A 1 96 ? -0.058 5.252 -7.419 1.00 97.06 96 LYS A CA 1
ATOM 729 C C . LYS A 1 96 ? 0.035 4.403 -8.691 1.00 97.06 96 LYS A C 1
ATOM 731 O O . LYS A 1 96 ? 0.200 4.963 -9.776 1.00 97.06 96 LYS A O 1
ATOM 736 N N . LEU A 1 97 ? -0.023 3.077 -8.567 1.00 97.75 97 LEU A N 1
ATOM 737 C CA . LEU A 1 97 ? -0.134 2.176 -9.711 1.00 97.75 97 LEU A CA 1
ATOM 738 C C . LEU A 1 97 ? -1.529 2.272 -10.343 1.00 97.75 97 LEU A C 1
ATOM 740 O O . LEU A 1 97 ? -2.511 2.520 -9.640 1.00 97.75 97 LEU A O 1
ATOM 744 N N . THR A 1 98 ? -1.636 2.019 -11.648 1.00 97.75 98 THR A N 1
ATOM 745 C CA . THR A 1 98 ? -2.932 1.736 -12.288 1.00 97.75 98 THR A CA 1
ATOM 746 C C . THR A 1 98 ? -3.612 0.534 -11.620 1.00 97.75 98 THR A C 1
ATOM 748 O O . THR A 1 98 ? -2.941 -0.344 -11.078 1.00 97.75 98 THR A O 1
ATOM 751 N N . ILE A 1 99 ? -4.949 0.482 -11.650 1.00 96.69 99 ILE A N 1
ATOM 752 C CA . ILE A 1 99 ? -5.732 -0.571 -10.975 1.00 96.69 99 ILE A CA 1
ATOM 753 C C . ILE A 1 99 ? -5.316 -1.974 -11.444 1.00 96.69 99 ILE A C 1
ATOM 755 O O . ILE A 1 99 ? -5.149 -2.872 -10.620 1.00 96.69 99 ILE A O 1
ATOM 759 N N . ASP A 1 100 ? -5.044 -2.139 -12.740 1.00 96.69 100 ASP A N 1
ATOM 760 C CA . ASP A 1 100 ? -4.573 -3.404 -13.312 1.00 96.69 100 ASP A CA 1
ATOM 761 C C . ASP A 1 100 ? -3.224 -3.831 -12.710 1.00 96.69 100 ASP A C 1
ATOM 763 O O . ASP A 1 100 ? -3.045 -4.981 -12.315 1.00 96.69 100 ASP A O 1
ATOM 767 N N . LEU A 1 101 ? -2.282 -2.894 -12.552 1.00 97.12 101 LEU A N 1
ATOM 768 C CA . LEU A 1 101 ? -0.981 -3.176 -11.944 1.00 97.12 101 LEU A CA 1
ATOM 769 C C . LEU A 1 101 ? -1.062 -3.366 -10.424 1.00 97.12 101 LEU A C 1
ATOM 771 O O . LEU A 1 101 ? -0.262 -4.126 -9.882 1.00 97.12 101 LEU A O 1
ATOM 775 N N . GLN A 1 102 ? -2.034 -2.757 -9.735 1.00 97.38 102 GLN A N 1
ATOM 776 C CA . GLN A 1 102 ? -2.326 -3.090 -8.335 1.00 97.38 102 GLN A CA 1
ATOM 777 C C . GLN A 1 102 ? -2.778 -4.554 -8.214 1.00 97.38 102 GLN A C 1
ATOM 779 O O . GLN A 1 102 ? -2.266 -5.272 -7.358 1.00 97.38 102 GLN A O 1
ATOM 784 N N . ALA A 1 103 ? -3.633 -5.046 -9.120 1.00 96.31 103 ALA A N 1
ATOM 785 C CA . ALA A 1 103 ? -4.031 -6.456 -9.142 1.00 96.31 103 ALA A CA 1
ATOM 786 C C . ALA A 1 103 ? -2.847 -7.415 -9.411 1.00 96.31 103 ALA A C 1
ATOM 788 O O . ALA A 1 103 ? -2.763 -8.468 -8.784 1.00 96.31 103 ALA A O 1
ATOM 789 N N . VAL A 1 104 ? -1.886 -7.036 -10.264 1.00 96.19 104 VAL A N 1
ATOM 790 C CA . VAL A 1 104 ? -0.656 -7.826 -10.523 1.00 96.19 104 VAL A CA 1
ATOM 791 C C . VAL A 1 104 ? 0.337 -7.794 -9.339 1.00 96.19 104 VAL A C 1
ATOM 793 O O . VAL A 1 104 ? 1.164 -8.694 -9.181 1.00 96.19 104 VAL A O 1
ATOM 796 N N . VAL A 1 105 ? 0.277 -6.773 -8.477 1.00 96.25 105 VAL A N 1
ATOM 797 C CA . VAL A 1 105 ? 1.015 -6.756 -7.198 1.00 96.25 105 VAL A CA 1
ATOM 798 C C . VAL A 1 105 ? 0.310 -7.621 -6.151 1.00 96.25 105 VAL A C 1
ATOM 800 O O . VAL A 1 105 ? 0.981 -8.379 -5.453 1.00 96.25 105 VAL A O 1
ATOM 803 N N . SER A 1 106 ? -1.023 -7.551 -6.084 1.00 94.25 106 SER A N 1
ATOM 804 C CA . SER A 1 106 ? -1.876 -8.372 -5.213 1.00 94.25 106 SER A CA 1
ATOM 805 C C . SER A 1 106 ? -1.732 -9.875 -5.503 1.00 94.25 106 SER A C 1
ATOM 807 O O . SER A 1 106 ? -1.590 -10.672 -4.578 1.00 94.25 106 SER A O 1
ATOM 809 N N . SER A 1 107 ? -1.639 -10.277 -6.781 1.00 93.50 107 SER A N 1
ATOM 810 C CA . SER A 1 107 ? -1.370 -11.674 -7.175 1.00 93.50 107 SER A CA 1
ATOM 811 C C . SER A 1 107 ? 0.045 -12.168 -6.837 1.00 93.50 107 SER A C 1
ATOM 813 O O . SER A 1 107 ? 0.307 -13.370 -6.891 1.00 93.50 107 SER A O 1
ATOM 815 N N . GLY A 1 108 ? 0.975 -11.260 -6.517 1.00 92.69 108 GLY A N 1
ATOM 816 C CA . GLY A 1 108 ? 2.391 -11.556 -6.284 1.00 92.69 108 GLY A CA 1
ATOM 817 C C . GLY A 1 108 ? 3.255 -11.675 -7.551 1.00 92.69 108 GLY A C 1
ATOM 818 O O . GLY A 1 108 ? 4.473 -11.835 -7.438 1.00 92.69 108 GLY A O 1
ATOM 819 N N . ASP A 1 109 ? 2.680 -11.552 -8.754 1.00 93.38 109 ASP A N 1
ATOM 820 C CA . ASP A 1 109 ? 3.417 -11.638 -10.027 1.00 93.38 109 ASP A CA 1
ATOM 821 C C . ASP A 1 109 ? 4.451 -10.507 -10.191 1.00 93.38 109 ASP A C 1
ATOM 823 O O . ASP A 1 109 ? 5.550 -10.715 -10.739 1.00 93.38 109 ASP A O 1
ATOM 827 N N . MET A 1 110 ? 4.116 -9.310 -9.687 1.00 95.00 110 MET A N 1
ATOM 828 C CA . MET A 1 110 ? 5.009 -8.153 -9.607 1.00 95.00 110 MET A CA 1
ATOM 829 C C . MET A 1 110 ? 5.646 -8.016 -8.211 1.00 95.00 110 MET A C 1
ATOM 831 O O . MET A 1 110 ? 4.979 -7.621 -7.255 1.00 95.00 110 MET A O 1
ATOM 835 N N . PRO A 1 111 ? 6.971 -8.225 -8.074 1.00 94.56 111 PRO A N 1
ATOM 836 C CA . PRO A 1 111 ? 7.674 -7.989 -6.818 1.00 94.56 111 PRO A CA 1
ATOM 837 C C . PRO A 1 111 ? 7.553 -6.535 -6.339 1.00 94.56 111 PRO A C 1
ATOM 839 O O . PRO A 1 111 ? 7.862 -5.602 -7.080 1.00 94.56 111 PRO A O 1
ATOM 842 N N . VAL A 1 112 ? 7.245 -6.344 -5.051 1.00 94.50 112 VAL A N 1
ATOM 843 C CA . VAL A 1 112 ? 7.016 -5.036 -4.389 1.00 94.50 112 VAL A CA 1
ATOM 844 C C . VAL A 1 112 ? 8.168 -4.025 -4.564 1.00 94.50 112 VAL A C 1
ATOM 846 O O . VAL A 1 112 ? 7.988 -2.819 -4.396 1.00 94.50 112 VAL A O 1
ATOM 849 N N . ARG A 1 113 ? 9.382 -4.472 -4.909 1.00 94.38 113 ARG A N 1
ATOM 850 C CA . ARG A 1 113 ? 10.476 -3.583 -5.344 1.00 94.38 113 ARG A CA 1
ATOM 851 C C . ARG A 1 113 ? 10.178 -2.926 -6.694 1.00 94.38 113 ARG A C 1
ATOM 853 O O . ARG A 1 113 ? 10.099 -1.707 -6.748 1.00 94.38 113 ARG A O 1
ATOM 860 N N . ILE A 1 114 ? 9.945 -3.734 -7.727 1.00 95.81 114 ILE A N 1
ATOM 861 C CA . ILE A 1 114 ? 9.611 -3.276 -9.083 1.00 95.81 114 ILE A CA 1
ATOM 862 C C . ILE A 1 114 ? 8.334 -2.425 -9.045 1.00 95.81 114 ILE A C 1
ATOM 864 O O . ILE A 1 114 ? 8.303 -1.347 -9.627 1.00 95.81 114 ILE A O 1
ATOM 868 N N . ALA A 1 115 ? 7.334 -2.848 -8.267 1.00 96.81 115 ALA A N 1
ATOM 869 C CA . ALA A 1 115 ? 6.099 -2.097 -8.047 1.00 96.81 115 ALA A CA 1
ATOM 870 C C . ALA A 1 115 ? 6.343 -0.668 -7.545 1.00 96.81 115 ALA A C 1
ATOM 872 O O . ALA A 1 115 ? 5.818 0.291 -8.107 1.00 96.81 115 ALA A O 1
ATOM 873 N N . ARG A 1 116 ? 7.189 -0.499 -6.517 1.00 95.56 116 ARG A N 1
ATOM 874 C CA . ARG A 1 116 ? 7.557 0.829 -6.004 1.00 95.56 116 ARG A CA 1
ATOM 875 C C . ARG A 1 116 ? 8.344 1.647 -7.019 1.00 95.56 116 ARG A C 1
ATOM 877 O O . ARG A 1 116 ? 8.211 2.866 -6.996 1.00 95.56 116 ARG A O 1
ATOM 884 N N . ASP A 1 117 ? 9.148 1.031 -7.877 1.00 96.06 117 ASP A N 1
ATOM 885 C CA . ASP A 1 117 ? 9.904 1.752 -8.904 1.00 96.06 117 ASP A CA 1
ATOM 886 C C . ASP A 1 117 ? 8.946 2.271 -10.000 1.00 96.06 117 ASP A C 1
ATOM 888 O O . ASP A 1 117 ? 8.880 3.483 -10.227 1.00 96.06 117 ASP A O 1
ATOM 892 N N . ILE A 1 118 ? 8.095 1.395 -10.554 1.00 97.0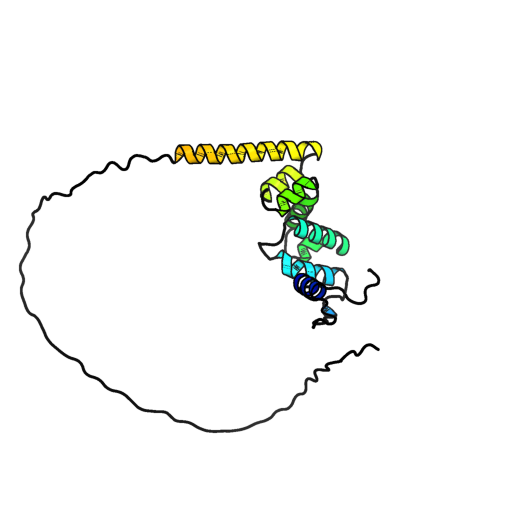0 118 ILE A N 1
ATOM 893 C CA . ILE A 1 118 ? 7.067 1.713 -11.567 1.00 97.00 118 ILE A CA 1
ATOM 894 C C . ILE A 1 118 ? 6.054 2.750 -11.057 1.00 97.00 118 ILE A C 1
ATOM 896 O O . ILE A 1 118 ? 5.718 3.687 -11.776 1.00 97.00 118 ILE A O 1
ATOM 900 N N . ALA A 1 119 ? 5.640 2.674 -9.790 1.00 96.50 119 ALA A N 1
ATOM 901 C CA . ALA A 1 119 ? 4.730 3.639 -9.161 1.00 96.50 119 ALA A CA 1
ATOM 902 C C . ALA A 1 119 ? 5.309 5.067 -8.992 1.00 96.50 119 ALA A C 1
ATOM 904 O O . ALA A 1 119 ? 4.709 5.924 -8.338 1.00 96.50 119 ALA A O 1
ATOM 905 N N . GLY A 1 120 ? 6.522 5.328 -9.493 1.00 94.19 120 GLY A N 1
ATOM 906 C CA . GLY A 1 120 ? 7.060 6.678 -9.672 1.00 94.19 120 GLY A CA 1
ATOM 907 C C . GLY A 1 120 ? 6.695 7.333 -11.008 1.00 94.19 120 GLY A C 1
ATOM 908 O O . GLY A 1 120 ? 6.888 8.539 -11.133 1.00 94.19 120 GLY A O 1
ATOM 909 N N . LEU A 1 121 ? 6.201 6.564 -11.982 1.00 96.31 121 LEU A N 1
ATOM 910 C CA . LEU A 1 121 ? 6.002 6.995 -13.367 1.00 96.31 121 LEU A CA 1
ATOM 911 C C . LEU A 1 121 ? 4.566 7.487 -13.636 1.00 96.31 121 LEU A C 1
ATOM 913 O O . LEU A 1 121 ? 3.633 7.052 -12.948 1.00 96.31 121 LEU A O 1
ATOM 917 N N . PRO A 1 122 ? 4.355 8.341 -14.659 1.00 96.56 122 PRO A N 1
ATOM 918 C CA . PRO A 1 122 ? 3.026 8.673 -15.170 1.00 96.56 122 PRO A CA 1
ATOM 919 C C . PRO A 1 122 ? 2.237 7.416 -15.555 1.00 96.56 122 PRO A C 1
ATOM 921 O O . PRO A 1 122 ? 2.796 6.483 -16.125 1.00 96.56 122 PRO A O 1
ATOM 924 N N . ALA A 1 123 ? 0.927 7.394 -15.288 1.00 95.62 123 ALA A N 1
ATOM 925 C CA . ALA A 1 123 ? 0.090 6.196 -15.441 1.00 95.62 123 ALA A CA 1
ATOM 926 C C . ALA A 1 123 ? 0.178 5.528 -16.833 1.00 95.62 123 ALA A C 1
ATOM 928 O O . ALA A 1 123 ? 0.158 4.304 -16.924 1.00 95.62 123 ALA A O 1
ATOM 929 N N . ALA A 1 124 ? 0.342 6.318 -17.901 1.00 96.00 124 ALA A N 1
ATOM 930 C CA . ALA A 1 124 ? 0.492 5.822 -19.273 1.00 96.00 124 ALA A CA 1
ATOM 931 C C . ALA A 1 124 ? 1.817 5.069 -19.536 1.00 96.00 124 ALA A C 1
ATOM 933 O O . ALA A 1 124 ? 1.880 4.242 -20.440 1.00 96.00 124 ALA A O 1
ATOM 934 N N . GLU A 1 125 ? 2.869 5.329 -18.754 1.00 97.00 125 GLU A N 1
ATOM 935 C CA . GLU A 1 125 ? 4.185 4.685 -18.888 1.00 97.00 125 GLU A CA 1
ATOM 936 C C . GLU A 1 125 ? 4.302 3.400 -18.056 1.00 97.00 125 GLU A C 1
ATOM 938 O O . GLU A 1 125 ? 5.127 2.536 -18.357 1.00 97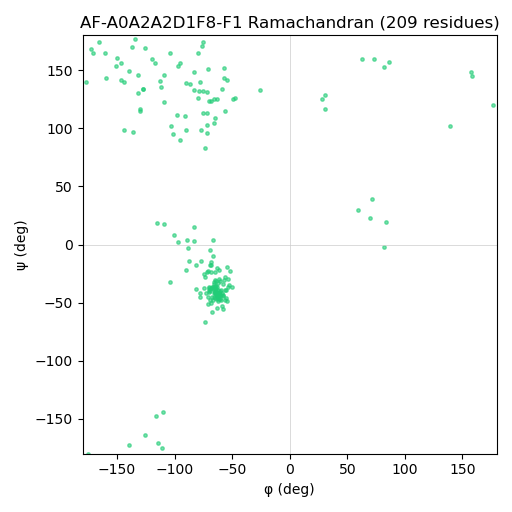.00 125 GLU A O 1
ATOM 943 N N . GLN A 1 126 ? 3.474 3.246 -17.017 1.00 97.62 126 GLN A N 1
ATOM 944 C CA . GLN A 1 126 ? 3.612 2.161 -16.042 1.00 97.62 126 GLN A CA 1
ATOM 945 C C . GLN A 1 126 ? 3.448 0.766 -16.668 1.00 97.62 126 GLN A C 1
ATOM 947 O O . GLN A 1 126 ? 4.249 -0.130 -16.394 1.00 97.62 126 GLN A O 1
ATOM 952 N N . GLN A 1 127 ? 2.443 0.589 -17.533 1.00 97.06 127 GLN A N 1
ATOM 953 C CA . GLN A 1 127 ? 2.157 -0.691 -18.189 1.00 97.06 127 GLN A CA 1
ATOM 954 C C . GLN A 1 127 ? 3.255 -1.093 -19.205 1.00 97.06 127 GLN A C 1
ATOM 956 O O . GLN A 1 127 ? 3.800 -2.189 -19.053 1.00 97.06 127 GLN A O 1
ATOM 961 N N . PRO A 1 128 ? 3.691 -0.234 -20.157 1.00 97.44 128 PRO A N 1
ATOM 962 C CA . PRO A 1 128 ? 4.831 -0.540 -21.031 1.00 97.44 128 PRO A CA 1
ATOM 963 C C . PRO A 1 128 ? 6.126 -0.892 -20.281 1.00 97.44 128 PRO A C 1
ATOM 965 O O . PRO A 1 128 ? 6.858 -1.797 -20.686 1.00 97.44 128 PRO A O 1
ATOM 968 N N . VAL A 1 129 ? 6.415 -0.207 -19.167 1.00 97.38 129 VAL A N 1
ATOM 969 C CA . VAL A 1 129 ? 7.612 -0.479 -18.353 1.00 97.38 129 VAL A CA 1
ATOM 970 C C . VAL A 1 129 ? 7.506 -1.824 -17.628 1.00 97.38 129 VAL A C 1
ATOM 972 O O . VAL A 1 129 ? 8.500 -2.551 -17.545 1.00 97.38 129 VAL A O 1
ATOM 975 N N . TRP A 1 130 ? 6.314 -2.207 -17.161 1.00 97.38 130 TRP A N 1
ATOM 976 C CA . TRP A 1 130 ? 6.080 -3.540 -16.602 1.00 97.38 130 TRP A CA 1
ATOM 977 C C . TRP A 1 130 ? 6.277 -4.650 -17.644 1.00 97.38 130 TRP A C 1
ATOM 979 O O . TRP A 1 130 ? 6.970 -5.633 -17.377 1.00 97.38 130 TRP A O 1
ATOM 989 N N . GLU A 1 131 ? 5.736 -4.482 -18.850 1.00 96.31 131 GLU A N 1
ATOM 990 C CA . GLU A 1 131 ? 5.889 -5.450 -19.942 1.00 96.31 131 GLU A CA 1
ATOM 991 C C . GLU A 1 131 ? 7.358 -5.632 -20.352 1.00 96.31 131 GLU A C 1
ATOM 993 O O . GLU A 1 131 ? 7.827 -6.765 -20.508 1.00 96.31 131 GLU A O 1
ATOM 998 N N . ALA A 1 132 ? 8.118 -4.536 -20.450 1.00 96.25 132 ALA A N 1
ATOM 999 C CA . ALA A 1 132 ? 9.555 -4.576 -20.715 1.00 96.25 132 ALA A CA 1
ATOM 1000 C C . ALA A 1 132 ? 10.337 -5.299 -19.598 1.00 96.25 132 ALA A C 1
ATOM 1002 O O . ALA A 1 132 ? 11.220 -6.116 -19.883 1.00 96.25 132 ALA A O 1
ATOM 1003 N N . GLU A 1 133 ? 9.993 -5.066 -18.327 1.00 94.69 133 GLU A N 1
ATOM 1004 C CA . GLU A 1 133 ? 10.596 -5.769 -17.189 1.00 94.69 133 GLU A CA 1
ATOM 1005 C C . GLU A 1 133 ? 10.274 -7.272 -17.206 1.00 94.69 133 GLU A C 1
ATOM 1007 O O . GLU A 1 133 ? 11.165 -8.095 -16.982 1.00 94.69 133 GLU A O 1
ATOM 1012 N N . GLN A 1 134 ? 9.044 -7.663 -17.548 1.00 95.00 134 GLN A N 1
ATOM 1013 C CA . GLN A 1 134 ? 8.662 -9.073 -17.688 1.00 95.00 134 GLN A CA 1
ATOM 1014 C C . GLN A 1 134 ? 9.443 -9.773 -18.810 1.00 95.00 134 GLN A C 1
ATOM 1016 O O . GLN A 1 134 ? 9.963 -10.877 -18.608 1.00 95.00 134 GLN A O 1
ATOM 1021 N N . GLN A 1 135 ? 9.618 -9.117 -19.962 1.00 94.62 135 GLN A N 1
ATOM 1022 C CA . GLN A 1 135 ? 10.472 -9.623 -21.043 1.00 94.62 135 GLN A CA 1
ATOM 1023 C C . GLN A 1 135 ? 11.934 -9.771 -20.586 1.00 94.62 135 GLN A C 1
ATOM 1025 O O . GLN A 1 135 ? 12.559 -10.809 -20.832 1.00 94.62 135 GLN A O 1
ATOM 1030 N N . ARG A 1 136 ? 12.470 -8.784 -19.852 1.00 93.62 136 ARG A N 1
ATOM 1031 C CA . ARG A 1 136 ? 13.834 -8.809 -19.295 1.00 93.62 136 ARG A CA 1
ATOM 1032 C C . ARG A 1 136 ? 14.031 -9.953 -18.292 1.00 93.62 136 ARG A C 1
ATOM 1034 O O . ARG A 1 136 ? 15.027 -10.676 -18.385 1.00 93.62 136 ARG A O 1
ATOM 1041 N N . ARG A 1 137 ? 13.075 -10.170 -17.378 1.00 90.75 137 ARG A N 1
ATOM 1042 C CA . ARG A 1 137 ? 13.062 -11.296 -16.419 1.00 90.75 137 ARG A CA 1
ATOM 1043 C C . ARG A 1 137 ? 13.058 -12.641 -17.155 1.00 90.75 137 ARG A C 1
ATOM 1045 O O . ARG A 1 137 ? 13.888 -13.503 -16.859 1.00 90.75 137 ARG A O 1
ATOM 1052 N N . ALA A 1 138 ? 12.196 -12.806 -18.160 1.00 91.19 138 ALA A N 1
ATOM 1053 C CA . ALA A 1 138 ? 12.122 -14.027 -18.963 1.00 91.19 138 ALA A CA 1
ATOM 1054 C C . ALA A 1 138 ? 13.422 -14.304 -19.747 1.00 91.19 138 ALA A C 1
ATOM 1056 O O . ALA A 1 138 ? 13.901 -15.442 -19.778 1.00 91.19 138 ALA A O 1
ATOM 1057 N N . ALA A 1 139 ? 14.032 -13.273 -20.341 1.00 91.75 139 ALA A N 1
ATOM 1058 C CA . ALA A 1 139 ? 15.310 -13.383 -21.042 1.00 91.75 139 ALA A CA 1
ATOM 1059 C C . ALA A 1 139 ? 16.460 -13.789 -20.100 1.00 91.75 139 ALA A C 1
ATOM 1061 O O . ALA A 1 139 ? 17.244 -14.681 -20.435 1.00 91.75 139 ALA A O 1
ATOM 1062 N N . ALA A 1 140 ? 16.525 -13.209 -18.896 1.00 90.88 140 ALA A N 1
ATOM 1063 C CA . ALA A 1 140 ? 17.536 -13.550 -17.895 1.00 90.88 140 ALA A CA 1
ATOM 1064 C C . ALA A 1 140 ? 17.465 -15.030 -17.469 1.00 90.88 140 ALA A C 1
ATOM 1066 O O . ALA A 1 140 ? 18.495 -15.707 -17.423 1.00 90.88 140 ALA A O 1
ATOM 1067 N N . VAL A 1 141 ? 16.259 -15.568 -17.240 1.00 90.06 141 VAL A N 1
ATOM 1068 C CA . VAL A 1 141 ? 16.055 -16.991 -16.902 1.00 90.06 141 VAL A CA 1
ATOM 1069 C C . VAL A 1 141 ? 16.484 -17.915 -18.051 1.00 90.06 141 VAL A C 1
ATOM 1071 O O . VAL A 1 141 ? 17.120 -18.945 -17.807 1.00 90.06 141 VAL A O 1
ATOM 1074 N N . ARG A 1 142 ? 16.196 -17.549 -19.309 1.00 89.75 142 ARG A N 1
ATOM 1075 C CA . ARG A 1 142 ? 16.644 -18.303 -20.499 1.00 89.75 142 ARG A CA 1
ATOM 1076 C C . ARG A 1 142 ? 18.175 -18.339 -20.595 1.00 89.75 142 ARG A C 1
ATOM 1078 O O . ARG A 1 142 ? 18.750 -19.422 -20.707 1.00 89.75 142 ARG A O 1
ATOM 1085 N N . ALA A 1 143 ? 18.835 -17.188 -20.457 1.00 87.62 143 ALA A N 1
ATOM 1086 C CA . ALA A 1 143 ? 20.295 -17.085 -20.495 1.00 87.62 143 ALA A CA 1
ATOM 1087 C C . ALA A 1 143 ? 20.975 -17.838 -19.332 1.00 87.62 143 ALA A C 1
ATOM 1089 O O . ALA A 1 143 ? 22.003 -18.491 -19.525 1.00 87.62 143 ALA A O 1
ATOM 1090 N N . GLN A 1 144 ? 20.394 -17.803 -18.126 1.00 85.75 144 GLN A N 1
ATOM 1091 C CA . GLN A 1 144 ? 20.908 -18.552 -16.976 1.00 85.75 144 GLN A CA 1
ATOM 1092 C C . GLN A 1 144 ? 20.785 -20.070 -17.175 1.00 85.75 144 GLN A C 1
ATOM 1094 O O . GLN A 1 144 ? 21.701 -20.801 -16.802 1.00 85.75 144 GLN A O 1
ATOM 1099 N N . ARG A 1 145 ? 19.695 -20.555 -17.791 1.00 85.31 145 ARG A N 1
ATOM 1100 C CA . ARG A 1 145 ? 19.541 -21.975 -18.155 1.00 85.31 145 ARG A CA 1
ATOM 1101 C C . ARG A 1 145 ? 20.593 -22.415 -19.173 1.00 85.31 145 ARG A C 1
ATOM 1103 O O . ARG A 1 145 ? 21.255 -23.419 -18.937 1.00 85.31 145 ARG A O 1
ATOM 1110 N N . GLN A 1 146 ? 20.814 -21.641 -20.238 1.00 80.31 146 GLN A N 1
ATOM 1111 C CA . GLN A 1 146 ? 21.842 -21.941 -21.248 1.00 80.31 146 GLN A CA 1
ATOM 1112 C C . GLN A 1 146 ? 23.249 -22.037 -20.632 1.00 80.31 146 GLN A C 1
ATOM 1114 O O . GLN A 1 146 ? 23.969 -23.000 -20.894 1.00 80.31 146 GLN A O 1
ATOM 1119 N N . LYS A 1 147 ? 23.617 -21.117 -19.727 1.00 77.88 147 LYS A N 1
ATOM 1120 C CA . LYS A 1 147 ? 24.900 -21.166 -18.995 1.00 77.88 147 LYS A CA 1
ATOM 1121 C C . LYS A 1 147 ? 25.045 -22.341 -18.009 1.00 77.88 147 LYS A C 1
ATOM 1123 O O . LYS A 1 147 ? 26.140 -22.551 -17.500 1.00 77.88 147 LYS A O 1
ATOM 1128 N N . ARG A 1 148 ? 23.973 -23.093 -17.725 1.00 74.88 148 ARG A N 1
ATOM 1129 C CA . ARG A 1 148 ? 23.970 -24.288 -16.854 1.00 74.88 148 ARG A CA 1
ATOM 1130 C C . ARG A 1 148 ? 23.768 -25.595 -17.636 1.00 74.88 148 ARG A C 1
ATOM 1132 O O . ARG A 1 148 ? 23.429 -26.612 -17.036 1.00 74.88 148 ARG A O 1
ATOM 1139 N N . SER A 1 149 ? 23.976 -25.569 -18.955 1.00 57.69 149 SER A N 1
ATOM 1140 C CA . SER A 1 149 ? 24.015 -26.779 -19.788 1.00 57.69 149 SER A CA 1
ATOM 1141 C C . SER A 1 149 ? 25.090 -27.749 -19.267 1.00 57.69 149 SER A C 1
ATOM 1143 O O . SER A 1 149 ? 26.132 -27.276 -18.803 1.00 57.69 149 SER A O 1
ATOM 1145 N N . PRO A 1 150 ? 24.876 -29.079 -19.298 1.00 54.78 150 PRO A N 1
ATOM 1146 C CA . PRO A 1 150 ? 25.786 -30.009 -18.638 1.00 54.78 150 PRO A CA 1
ATOM 1147 C C . PRO A 1 150 ? 27.191 -29.974 -19.241 1.00 54.78 150 PRO A C 1
ATOM 1149 O O . PRO A 1 150 ? 27.373 -30.223 -20.431 1.00 54.78 150 PRO A O 1
ATOM 1152 N N . LYS A 1 151 ? 28.202 -29.742 -18.399 1.00 50.81 151 LYS A N 1
ATOM 1153 C CA . LYS A 1 151 ? 29.559 -30.204 -18.699 1.00 50.81 151 LYS A CA 1
ATOM 1154 C C . LYS A 1 151 ? 29.529 -31.726 -18.579 1.00 50.81 151 LYS A C 1
ATOM 1156 O O . LYS A 1 151 ? 29.127 -32.224 -17.528 1.00 50.81 151 LYS A O 1
ATOM 1161 N N . GLU A 1 152 ? 29.908 -32.442 -19.636 1.00 47.41 152 GLU A N 1
ATOM 1162 C CA . GLU A 1 152 ? 29.869 -33.907 -19.659 1.00 47.41 152 GLU A CA 1
ATOM 1163 C C . GLU A 1 152 ? 30.538 -34.506 -18.418 1.00 47.41 152 GLU A C 1
ATOM 1165 O O . GLU A 1 152 ? 31.712 -34.248 -18.132 1.00 47.41 152 GLU A O 1
ATOM 1170 N N . THR A 1 153 ? 29.801 -35.350 -17.697 1.00 47.72 153 THR A N 1
ATOM 1171 C CA . THR A 1 153 ? 30.392 -36.258 -16.716 1.00 47.72 153 THR A CA 1
ATOM 1172 C C . THR A 1 153 ? 31.105 -37.366 -17.483 1.00 47.72 153 THR A C 1
ATOM 1174 O O . THR A 1 153 ? 30.543 -38.436 -17.711 1.00 47.72 153 THR A O 1
ATOM 1177 N N . GLN A 1 154 ? 32.338 -37.091 -17.918 1.00 53.56 154 GLN A N 1
ATOM 1178 C CA . GLN A 1 154 ? 33.202 -38.109 -18.508 1.00 53.56 154 GLN A CA 1
ATOM 1179 C C . GLN A 1 154 ? 33.360 -39.259 -17.512 1.00 53.56 154 GLN A C 1
ATOM 1181 O O . GLN A 1 154 ? 33.904 -39.092 -16.419 1.00 53.56 154 GLN A O 1
ATOM 1186 N N . GLN A 1 155 ? 32.849 -40.427 -17.892 1.00 52.12 155 GLN A N 1
ATOM 1187 C CA . GLN A 1 155 ? 32.909 -41.634 -17.083 1.00 52.12 155 GLN A CA 1
ATOM 1188 C C . GLN A 1 155 ? 34.351 -42.152 -17.067 1.00 52.12 155 GLN A C 1
ATOM 1190 O O . GLN A 1 155 ? 34.773 -42.858 -17.979 1.00 52.12 155 GLN A O 1
ATOM 1195 N N . GLN A 1 156 ? 35.111 -41.803 -16.029 1.00 46.16 156 GLN A N 1
ATOM 1196 C CA . GLN A 1 156 ? 36.404 -42.423 -15.750 1.00 46.16 156 GLN A CA 1
ATOM 1197 C C . GLN A 1 156 ? 36.266 -43.425 -14.605 1.00 46.16 156 GLN A C 1
ATOM 1199 O O . GLN A 1 156 ? 36.238 -43.073 -13.428 1.00 46.16 156 GLN A O 1
ATOM 1204 N N . GLY A 1 157 ? 36.211 -44.697 -14.979 1.00 40.16 157 GLY A N 1
ATOM 1205 C CA . GLY A 1 157 ? 36.543 -45.823 -14.117 1.00 40.16 157 GLY A CA 1
ATOM 1206 C C . GLY A 1 157 ? 37.435 -46.808 -14.882 1.00 40.16 157 GLY A C 1
ATOM 1207 O O . GLY A 1 157 ? 37.660 -46.611 -16.077 1.00 40.16 157 GLY A O 1
ATOM 1208 N N . PRO A 1 158 ? 37.914 -47.888 -14.243 1.00 46.03 158 PRO A N 1
ATOM 1209 C CA . PRO A 1 158 ? 37.786 -48.224 -12.826 1.00 46.03 158 PRO A CA 1
ATOM 1210 C C . PRO A 1 158 ? 39.087 -47.966 -12.041 1.00 46.03 158 PRO A C 1
ATOM 1212 O O . PRO A 1 158 ? 40.173 -47.875 -12.609 1.00 46.03 158 PRO A O 1
ATOM 1215 N N . SER A 1 159 ? 39.000 -47.938 -10.709 1.00 57.97 159 SER A N 1
ATOM 1216 C CA . SER A 1 159 ? 40.196 -47.948 -9.855 1.00 57.97 159 SER A CA 1
ATOM 1217 C C . SER A 1 159 ? 40.959 -49.273 -9.996 1.00 57.97 159 SER A C 1
ATOM 1219 O O . SER A 1 159 ? 40.395 -50.345 -9.768 1.00 57.97 159 SER A O 1
ATOM 1221 N N . ARG A 1 160 ? 42.254 -49.207 -10.335 1.00 41.31 160 ARG A N 1
ATOM 1222 C CA . ARG A 1 160 ? 43.185 -50.345 -10.270 1.00 41.31 160 ARG A CA 1
ATOM 1223 C C . ARG A 1 160 ? 44.527 -49.937 -9.661 1.00 41.31 160 ARG A C 1
ATOM 1225 O O . ARG A 1 160 ? 45.409 -49.461 -10.358 1.00 41.31 160 ARG A O 1
ATOM 1232 N N . PHE A 1 161 ? 44.640 -50.200 -8.361 1.00 44.19 161 PHE A N 1
ATOM 1233 C CA . PHE A 1 161 ? 45.844 -50.615 -7.631 1.00 44.19 161 PHE A CA 1
ATOM 1234 C C . PHE A 1 161 ? 47.228 -50.144 -8.118 1.00 44.19 161 PHE A C 1
ATOM 1236 O O . PHE A 1 161 ? 47.799 -50.726 -9.039 1.00 44.19 161 PHE A O 1
ATOM 1243 N N . THR A 1 162 ? 47.882 -49.367 -7.252 1.00 46.00 162 THR A N 1
ATOM 1244 C CA . THR A 1 162 ? 49.248 -49.708 -6.825 1.00 46.00 162 THR A CA 1
ATOM 1245 C C . THR A 1 162 ? 49.325 -49.666 -5.298 1.00 46.00 162 THR A C 1
ATOM 1247 O O . THR A 1 162 ? 49.174 -48.614 -4.684 1.00 46.00 162 THR A O 1
ATOM 1250 N N . ALA A 1 163 ? 49.557 -50.823 -4.676 1.00 46.19 163 ALA A N 1
ATOM 1251 C CA . ALA A 1 163 ? 50.212 -50.885 -3.365 1.00 46.19 163 ALA A CA 1
ATOM 1252 C C . ALA A 1 163 ? 51.734 -50.640 -3.590 1.00 46.19 163 ALA A C 1
ATOM 1254 O O . ALA A 1 163 ? 52.171 -50.593 -4.735 1.00 46.19 163 ALA A O 1
ATOM 1255 N N . VAL A 1 164 ? 52.628 -50.449 -2.617 1.00 43.31 164 VAL A N 1
ATOM 1256 C CA . VAL A 1 164 ? 52.764 -51.053 -1.283 1.00 43.31 164 VAL A CA 1
ATOM 1257 C C . VAL A 1 164 ? 53.622 -50.126 -0.406 1.00 43.31 164 VAL A C 1
ATOM 1259 O O . VAL A 1 164 ? 54.647 -49.642 -0.875 1.00 43.31 164 VAL A O 1
ATOM 1262 N N . ASN A 1 165 ? 53.317 -49.993 0.890 1.00 39.31 165 ASN A N 1
ATOM 1263 C CA . ASN A 1 165 ? 54.371 -50.102 1.911 1.00 39.31 165 ASN A CA 1
ATOM 1264 C C . ASN A 1 165 ? 53.824 -50.740 3.203 1.00 39.31 165 ASN A C 1
ATOM 1266 O O . ASN A 1 165 ? 52.612 -50.787 3.412 1.00 39.31 165 ASN A O 1
ATOM 1270 N N . GLN A 1 166 ? 54.701 -51.339 4.009 1.00 46.38 166 GLN A N 1
ATOM 1271 C CA . GLN A 1 166 ? 54.344 -52.450 4.890 1.00 46.38 166 GLN A CA 1
ATOM 1272 C C . GLN A 1 166 ? 54.331 -52.087 6.384 1.00 46.38 166 GLN A C 1
ATOM 1274 O O . GLN A 1 166 ? 55.333 -51.687 6.965 1.00 46.38 166 GLN A O 1
ATOM 1279 N N . LYS A 1 167 ? 53.166 -52.315 7.001 1.00 41.06 167 LYS A N 1
ATOM 1280 C CA . LYS A 1 167 ? 52.949 -53.190 8.171 1.00 41.06 167 LYS A CA 1
ATOM 1281 C C . LYS A 1 167 ? 54.125 -53.398 9.152 1.00 41.06 167 LYS A C 1
ATOM 1283 O O . LYS A 1 167 ? 55.117 -54.032 8.808 1.00 41.06 167 LYS A O 1
ATOM 1288 N N . LYS A 1 168 ? 53.881 -53.117 10.440 1.00 37.03 168 LYS A N 1
ATOM 1289 C CA . LYS A 1 168 ? 54.506 -53.845 11.565 1.00 37.03 168 LYS A CA 1
ATOM 1290 C C . LYS A 1 168 ? 53.437 -54.653 12.328 1.00 37.03 168 LYS A C 1
ATOM 1292 O O . LYS A 1 168 ? 52.306 -54.198 12.464 1.00 37.03 168 LYS A O 1
ATOM 1297 N N . LEU A 1 169 ? 53.793 -55.867 12.755 1.00 40.38 169 LEU A N 1
ATOM 1298 C CA . LEU A 1 169 ? 53.004 -56.810 13.581 1.00 40.38 169 LEU A CA 1
ATOM 1299 C C . LEU A 1 169 ? 53.062 -56.342 15.066 1.00 40.38 169 LEU A C 1
ATOM 1301 O O . LEU A 1 169 ? 54.096 -55.792 15.443 1.00 40.38 169 LEU A O 1
ATOM 1305 N N . ALA A 1 170 ? 52.026 -56.371 15.927 1.00 41.88 170 ALA A N 1
ATOM 1306 C CA . ALA A 1 170 ? 51.035 -57.418 16.282 1.00 41.88 170 ALA A CA 1
ATOM 1307 C C . ALA A 1 170 ? 51.677 -58.677 16.922 1.00 41.88 170 ALA A C 1
ATOM 1309 O O . ALA A 1 170 ? 52.872 -58.878 16.686 1.00 41.88 170 ALA A O 1
ATOM 1310 N N . PRO A 1 171 ? 50.947 -59.538 17.677 1.00 57.19 171 PRO A N 1
ATOM 1311 C CA . PRO A 1 171 ? 49.515 -59.545 18.075 1.00 57.19 171 PRO A CA 1
ATOM 1312 C C . PRO A 1 171 ? 49.366 -59.400 19.629 1.00 57.19 171 PRO A C 1
ATOM 1314 O O . PRO A 1 171 ? 50.218 -58.707 20.175 1.00 57.19 171 PRO A O 1
ATOM 1317 N N . GLU A 1 172 ? 48.426 -59.902 20.468 1.00 40.94 172 GLU A N 1
ATOM 1318 C CA . GLU A 1 172 ? 47.083 -60.584 20.507 1.00 40.94 172 GLU A CA 1
ATOM 1319 C C . GLU A 1 172 ? 46.572 -60.464 21.993 1.00 40.94 172 GLU A C 1
ATOM 1321 O O . GLU A 1 172 ? 47.345 -59.976 22.816 1.00 40.94 172 GLU A O 1
ATOM 1326 N N . LEU A 1 173 ? 45.384 -60.825 22.527 1.00 43.09 173 LEU A N 1
ATOM 1327 C CA . LEU A 1 173 ? 44.082 -61.441 22.137 1.00 43.09 173 LEU A CA 1
ATOM 1328 C C . LEU A 1 173 ? 42.937 -60.375 22.305 1.00 43.09 173 LEU A C 1
ATOM 1330 O O . LEU A 1 173 ? 43.270 -59.202 22.443 1.00 43.09 173 LEU A O 1
ATOM 1334 N N . THR A 1 174 ? 41.594 -60.527 22.234 1.00 39.81 174 THR A N 1
ATOM 1335 C CA . THR A 1 174 ? 40.526 -61.582 22.267 1.00 39.81 174 THR A CA 1
ATOM 1336 C C . THR A 1 174 ? 40.004 -62.017 23.687 1.00 39.81 174 THR A C 1
ATOM 1338 O O . THR A 1 174 ? 40.656 -61.658 24.661 1.00 39.81 174 THR A O 1
ATOM 1341 N N . PRO A 1 175 ? 38.776 -62.594 23.880 1.00 60.34 175 PRO A N 1
ATOM 1342 C CA . PRO A 1 175 ? 37.659 -61.853 24.536 1.00 60.34 175 PRO A CA 1
ATOM 1343 C C . PRO A 1 175 ? 36.779 -62.663 25.546 1.00 60.34 175 PRO A C 1
ATOM 1345 O O . PRO A 1 175 ? 37.085 -63.824 25.804 1.00 60.34 175 PRO A O 1
ATOM 1348 N N . SER A 1 176 ? 35.657 -62.097 26.058 1.00 37.28 176 SER A N 1
ATOM 1349 C CA . SER A 1 176 ? 34.305 -62.733 26.242 1.00 37.28 176 SER A CA 1
ATOM 1350 C C . SER A 1 176 ? 33.405 -62.061 27.306 1.00 37.28 176 SER A C 1
ATOM 1352 O O . SER A 1 176 ? 33.912 -61.637 28.337 1.00 37.28 176 SER A O 1
ATOM 1354 N N . GLY A 1 177 ? 32.076 -62.103 27.089 1.00 34.53 177 GLY A N 1
ATOM 1355 C CA . GLY A 1 177 ? 31.018 -62.103 28.129 1.00 34.53 177 GLY A CA 1
ATOM 1356 C C . GLY A 1 177 ? 30.726 -60.793 28.893 1.00 34.53 177 GLY A C 1
ATOM 1357 O O . GLY A 1 177 ? 31.550 -59.890 28.937 1.00 34.53 177 GLY A O 1
ATOM 1358 N N . GLU A 1 178 ? 29.562 -60.613 29.530 1.00 35.97 178 GLU A N 1
ATOM 1359 C CA . GLU A 1 178 ? 28.253 -61.292 29.405 1.00 35.97 178 GLU A CA 1
ATOM 1360 C C . GLU A 1 178 ? 27.159 -60.375 30.017 1.00 35.97 178 GLU A C 1
ATOM 1362 O O . GLU A 1 178 ? 27.490 -59.416 30.715 1.00 35.97 178 GLU A O 1
ATOM 1367 N N . ALA A 1 179 ? 25.868 -60.620 29.764 1.00 40.38 179 ALA A N 1
ATOM 1368 C CA . ALA A 1 179 ? 24.755 -59.877 30.385 1.00 40.38 179 ALA A CA 1
ATOM 1369 C C . ALA A 1 179 ? 24.008 -60.768 31.392 1.00 40.38 179 ALA A C 1
ATOM 1371 O O . ALA A 1 179 ? 23.866 -61.962 31.126 1.00 40.38 179 ALA A O 1
ATOM 1372 N N . PRO A 1 180 ? 23.482 -60.217 32.508 1.00 50.97 180 PRO A N 1
ATOM 1373 C CA . PRO A 1 180 ? 22.012 -60.141 32.597 1.00 50.97 180 PRO A CA 1
ATOM 1374 C C . PRO A 1 180 ? 21.401 -58.974 33.425 1.00 50.97 180 PRO A C 1
ATOM 1376 O O . PRO A 1 180 ? 21.988 -58.455 34.365 1.00 50.97 180 PRO A O 1
ATOM 1379 N N . THR A 1 181 ? 20.166 -58.616 33.042 1.00 46.84 181 THR A N 1
ATOM 1380 C CA . THR A 1 181 ? 18.934 -58.404 33.852 1.00 46.84 181 THR A CA 1
ATOM 1381 C C . THR A 1 181 ? 18.985 -57.898 35.313 1.00 46.84 181 THR A C 1
ATOM 1383 O O . THR A 1 181 ? 19.526 -58.594 36.158 1.00 46.84 181 THR A O 1
ATOM 1386 N N . GLU A 1 182 ? 18.215 -56.832 35.643 1.00 38.97 182 GLU A N 1
ATOM 1387 C CA . GLU A 1 182 ? 17.110 -56.864 36.653 1.00 38.97 182 GLU A CA 1
ATOM 1388 C C . GLU A 1 182 ? 16.232 -55.575 36.744 1.00 38.97 182 GLU A C 1
ATOM 1390 O O . GLU A 1 182 ? 16.517 -54.561 36.106 1.00 38.97 182 GLU A O 1
ATOM 1395 N N . ARG A 1 183 ? 15.088 -55.663 37.462 1.00 40.97 183 ARG A N 1
ATOM 1396 C CA . ARG A 1 183 ? 14.032 -54.642 37.749 1.00 40.97 183 ARG A CA 1
ATOM 1397 C C . ARG A 1 183 ? 13.055 -55.204 38.817 1.00 40.97 183 ARG A C 1
ATOM 1399 O O . ARG A 1 183 ? 12.877 -56.419 38.803 1.00 40.97 183 ARG A O 1
ATOM 1406 N N . PRO A 1 184 ? 12.192 -54.400 39.492 1.00 64.69 184 PRO A N 1
ATOM 1407 C CA . PRO A 1 184 ? 12.319 -53.077 40.138 1.00 64.69 184 PRO A CA 1
ATOM 1408 C C . PRO A 1 184 ? 12.220 -53.275 41.698 1.00 64.69 184 PRO A C 1
ATOM 1410 O O . PRO A 1 184 ? 12.769 -54.299 42.099 1.00 64.69 184 PRO A O 1
ATOM 1413 N N . PRO A 1 185 ? 11.634 -52.443 42.624 1.00 55.06 185 PRO A N 1
ATOM 1414 C CA . PRO A 1 185 ? 10.461 -51.522 42.608 1.00 55.06 185 PRO A CA 1
ATOM 1415 C C . PRO A 1 185 ? 10.844 -50.073 43.064 1.00 55.06 185 PRO A C 1
ATOM 1417 O O . PRO A 1 185 ? 12.023 -49.749 43.039 1.00 55.06 185 PRO A O 1
ATOM 1420 N N . GLY A 1 186 ? 9.987 -49.107 43.451 1.00 37.47 186 GLY A N 1
ATOM 1421 C CA . GLY A 1 186 ? 8.529 -49.000 43.669 1.00 37.47 186 GLY A CA 1
ATOM 1422 C C . GLY A 1 186 ? 8.118 -47.544 44.024 1.00 37.47 186 GLY A C 1
ATOM 1423 O O . GLY A 1 186 ? 8.977 -46.667 44.074 1.00 37.47 186 GLY A O 1
ATOM 1424 N N . LEU A 1 187 ? 6.824 -47.265 44.257 1.00 44.47 187 LEU A N 1
ATOM 1425 C CA . LEU A 1 187 ? 6.320 -45.924 44.642 1.00 44.47 187 LEU A CA 1
ATOM 1426 C C . LEU A 1 187 ? 6.528 -45.606 46.139 1.00 44.47 187 LEU A C 1
ATOM 1428 O O . LEU A 1 187 ? 6.666 -46.517 46.956 1.00 44.47 187 LEU A O 1
ATOM 1432 N N . PRO A 1 188 ? 6.392 -44.322 46.517 1.00 47.47 188 PRO A N 1
ATOM 1433 C CA . PRO A 1 188 ? 5.395 -43.985 47.540 1.00 47.47 188 PRO A CA 1
ATOM 1434 C C . PRO A 1 188 ? 4.315 -43.001 47.049 1.00 47.47 188 PRO A C 1
ATOM 1436 O O . PRO A 1 188 ? 4.491 -42.263 46.081 1.00 47.47 188 PRO A O 1
ATOM 1439 N N . THR A 1 189 ? 3.191 -42.988 47.766 1.00 38.81 189 THR A N 1
ATOM 1440 C CA . THR A 1 189 ? 1.995 -42.161 47.516 1.00 38.81 189 THR A CA 1
ATOM 1441 C C . THR A 1 189 ? 1.652 -41.374 48.793 1.00 38.81 189 THR A C 1
ATOM 1443 O O . THR A 1 189 ? 2.113 -41.744 49.870 1.00 38.81 189 THR A O 1
ATOM 1446 N N . GLN A 1 190 ? 0.732 -40.402 48.692 1.00 38.84 190 GLN A N 1
ATOM 1447 C CA . GLN A 1 190 ? 0.071 -39.679 49.803 1.00 38.84 190 GLN A CA 1
ATOM 1448 C C . GLN A 1 190 ? 0.899 -38.510 50.416 1.00 38.84 190 GLN A C 1
ATOM 1450 O O . GLN A 1 190 ? 2.117 -38.497 50.303 1.00 38.84 190 GLN A O 1
ATOM 1455 N N . THR A 1 191 ? 0.317 -37.452 51.016 1.00 34.53 191 THR A N 1
ATOM 1456 C CA . THR A 1 191 ? -1.107 -37.199 51.352 1.00 34.53 191 THR A CA 1
ATOM 1457 C C . THR A 1 191 ? -1.491 -35.705 51.345 1.00 34.53 191 THR A C 1
ATOM 1459 O O . THR A 1 191 ? -0.653 -34.827 51.510 1.00 34.53 191 THR A O 1
ATOM 1462 N N . SER A 1 192 ? -2.801 -35.459 51.236 1.00 35.25 192 SER A N 1
ATOM 1463 C CA . SER A 1 192 ? -3.566 -34.250 51.600 1.00 35.25 192 SER A CA 1
ATOM 1464 C C . SER A 1 192 ? -3.002 -33.325 52.697 1.00 35.25 192 SER A C 1
ATOM 1466 O O . SER A 1 192 ? -2.777 -33.773 53.819 1.00 35.25 192 SER A O 1
ATOM 1468 N N . THR A 1 193 ? -2.992 -32.012 52.419 1.00 37.78 193 THR A N 1
ATOM 1469 C CA . THR A 1 193 ? -3.578 -30.876 53.194 1.00 37.78 193 THR A CA 1
ATOM 1470 C C . THR A 1 193 ? -3.323 -29.602 52.360 1.00 37.78 193 THR A C 1
ATOM 1472 O O . THR A 1 193 ? -2.265 -29.492 51.757 1.00 37.78 193 THR A O 1
ATOM 1475 N N . GLY A 1 194 ? -4.193 -28.600 52.206 1.00 33.06 194 GLY A N 1
ATOM 1476 C CA . GLY A 1 194 ? -5.504 -28.326 52.796 1.00 33.06 194 GLY A CA 1
ATOM 14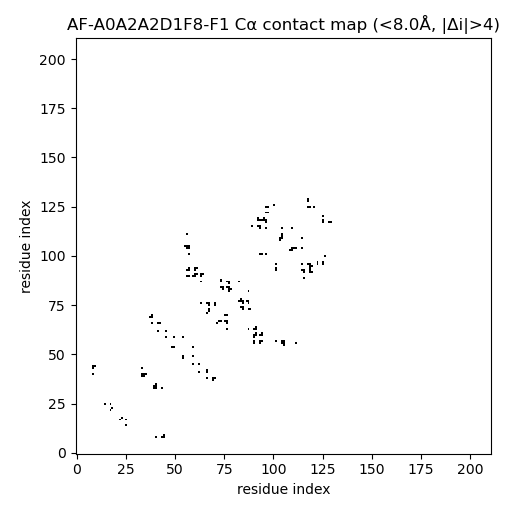77 C C . GLY A 1 194 ? -5.600 -26.828 53.122 1.00 33.06 194 GLY A C 1
ATOM 1478 O O . GLY A 1 194 ? -5.022 -26.381 54.105 1.00 33.06 194 GLY A O 1
ATOM 1479 N N . GLY A 1 195 ? -6.290 -26.037 52.293 1.00 32.41 195 GLY A N 1
ATOM 1480 C CA . GLY A 1 195 ? -6.383 -24.582 52.474 1.00 32.41 195 GLY A CA 1
ATOM 1481 C C . GLY A 1 195 ? -7.151 -23.902 51.342 1.00 32.41 195 GLY A C 1
ATOM 1482 O O . GLY A 1 195 ? -6.763 -23.999 50.183 1.00 32.41 195 GLY A O 1
ATOM 1483 N N . ALA A 1 196 ? -8.256 -23.231 51.672 1.00 38.66 196 ALA A N 1
ATOM 1484 C CA . ALA A 1 196 ? -9.139 -22.592 50.699 1.00 38.66 196 ALA A CA 1
ATOM 1485 C C . ALA A 1 196 ? -9.092 -21.065 50.819 1.00 38.66 196 ALA A C 1
ATOM 1487 O O . ALA A 1 196 ? -9.232 -20.526 51.915 1.00 38.66 196 ALA A O 1
ATOM 1488 N N . ILE A 1 197 ? -9.011 -20.370 49.683 1.00 42.06 197 ILE A N 1
ATOM 1489 C CA . ILE A 1 197 ? -9.370 -18.952 49.571 1.00 42.06 197 ILE A CA 1
ATOM 1490 C C . ILE A 1 197 ? -10.363 -18.814 48.417 1.00 42.06 197 ILE A C 1
ATOM 1492 O O . ILE A 1 197 ? -10.184 -19.395 47.348 1.00 42.06 197 ILE A O 1
ATOM 1496 N N . ARG A 1 198 ? -11.443 -18.066 48.654 1.00 38.22 198 ARG A N 1
ATOM 1497 C CA . ARG A 1 198 ? -12.457 -17.748 47.645 1.00 38.22 198 ARG A CA 1
ATOM 1498 C C . ARG A 1 198 ? -12.060 -16.459 46.933 1.00 38.22 198 ARG A C 1
ATOM 1500 O O . ARG A 1 198 ? -11.739 -15.485 47.604 1.00 38.22 198 ARG A O 1
ATOM 1507 N N . SER A 1 199 ? -12.235 -16.402 45.620 1.00 40.97 199 SER A N 1
ATOM 1508 C CA . SER A 1 199 ? -12.657 -15.158 44.976 1.00 40.97 199 SER A CA 1
ATOM 1509 C C . SER A 1 199 ? -13.538 -15.468 43.773 1.00 40.97 199 SER A C 1
ATOM 1511 O O . SER A 1 199 ? -13.338 -16.460 43.074 1.00 40.97 199 SER A O 1
ATOM 1513 N N . SER A 1 200 ? -14.562 -14.649 43.580 1.00 45.03 200 SER A N 1
ATOM 1514 C CA . SER A 1 200 ? -15.535 -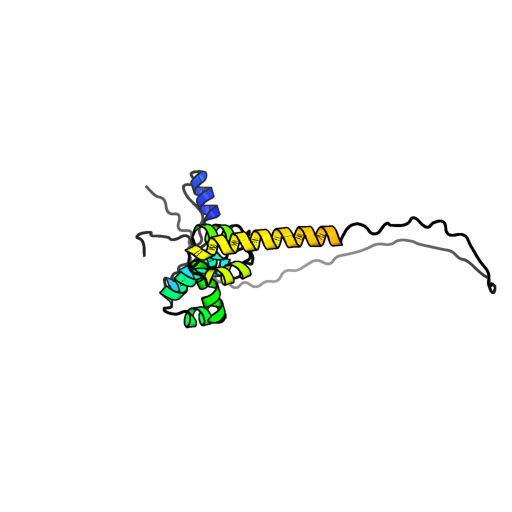14.771 42.501 1.00 45.03 200 SER A CA 1
ATOM 1515 C C . SER A 1 200 ? -15.045 -14.066 41.241 1.00 45.03 200 SER A C 1
ATOM 1517 O O . SER A 1 200 ? -14.644 -12.907 41.324 1.00 45.03 200 SER A O 1
ATOM 1519 N N . ASN A 1 201 ? -15.239 -14.676 40.071 1.00 42.12 201 ASN A N 1
ATOM 1520 C CA . ASN A 1 201 ? -15.445 -13.898 38.852 1.00 42.12 201 ASN A CA 1
ATOM 1521 C C . ASN A 1 201 ? -16.683 -14.416 38.108 1.00 42.12 201 ASN A C 1
ATOM 1523 O O . ASN A 1 201 ? -16.760 -15.587 37.738 1.00 42.12 201 ASN A O 1
ATOM 1527 N N . GLY A 1 202 ? -17.700 -13.562 37.990 1.00 35.84 202 GLY A N 1
ATOM 1528 C CA . GLY A 1 202 ? -19.044 -13.949 37.564 1.00 35.84 202 GLY A CA 1
ATOM 1529 C C . GLY A 1 202 ? -19.266 -13.744 36.072 1.00 35.84 202 GLY A C 1
ATOM 1530 O O . GLY A 1 202 ? -19.751 -12.689 35.668 1.00 35.84 202 GLY A O 1
ATOM 1531 N N . TYR A 1 203 ? -18.971 -14.761 35.262 1.00 38.84 203 TYR A N 1
ATOM 1532 C CA . TYR A 1 203 ? -19.296 -14.756 33.833 1.00 38.84 203 TYR A CA 1
ATOM 1533 C C . TYR A 1 203 ? -20.818 -14.738 33.624 1.00 38.84 203 TYR A C 1
ATOM 1535 O O . TYR A 1 203 ? -21.503 -15.731 33.867 1.00 38.84 203 TYR A O 1
ATOM 1543 N N . ARG A 1 204 ? -21.357 -13.602 33.166 1.00 42.69 204 ARG A N 1
ATOM 1544 C CA . ARG A 1 204 ? -22.770 -13.464 32.785 1.00 42.69 204 ARG A CA 1
ATOM 1545 C C . ARG A 1 204 ? -22.950 -13.809 31.309 1.00 42.69 204 ARG A C 1
ATOM 1547 O O . ARG A 1 204 ? -22.751 -12.962 30.444 1.00 42.69 204 ARG A O 1
ATOM 1554 N N . THR A 1 205 ? -23.372 -15.035 31.020 1.00 41.94 205 THR A N 1
ATOM 1555 C CA . THR A 1 205 ? -23.893 -15.398 29.697 1.00 41.94 205 THR A CA 1
ATOM 1556 C C . THR A 1 205 ? -25.274 -14.763 29.503 1.00 41.94 205 THR A C 1
ATOM 1558 O O . THR A 1 205 ? -26.231 -15.105 30.195 1.00 41.94 205 THR A O 1
ATOM 1561 N N . CYS A 1 206 ? -25.390 -13.811 28.574 1.00 42.59 206 CYS A N 1
ATOM 1562 C CA . CYS A 1 206 ? -26.658 -13.142 28.275 1.00 42.59 206 CYS A CA 1
ATOM 1563 C C . CYS A 1 206 ? -27.274 -13.724 26.994 1.00 42.59 206 CYS A C 1
ATOM 1565 O O . CYS A 1 206 ? -26.907 -13.345 25.884 1.00 42.59 206 CYS A O 1
ATOM 1567 N N . GLY A 1 207 ? -28.182 -14.690 27.147 1.00 37.12 207 GLY A N 1
ATOM 1568 C CA . GLY A 1 207 ? -28.852 -15.343 26.022 1.00 37.12 207 GLY A CA 1
ATOM 1569 C C . GLY A 1 207 ? -29.954 -14.470 25.421 1.00 37.12 207 GLY A C 1
ATOM 1570 O O . GLY A 1 207 ? -31.076 -14.460 25.926 1.00 37.12 207 GLY A O 1
ATOM 1571 N N . ALA A 1 208 ? -29.656 -13.770 24.326 1.00 40.88 208 ALA A N 1
ATOM 1572 C CA . ALA A 1 208 ? -30.647 -12.996 23.584 1.00 40.88 208 ALA A CA 1
ATOM 1573 C C . ALA A 1 208 ? -31.621 -13.920 22.826 1.00 40.88 208 ALA A C 1
ATOM 1575 O O . ALA A 1 208 ? -31.298 -14.453 21.765 1.00 40.88 208 ALA A O 1
ATOM 1576 N N . ARG A 1 209 ? -32.841 -14.090 23.352 1.00 35.53 209 ARG A N 1
ATOM 1577 C CA . ARG A 1 209 ? -33.980 -14.556 22.548 1.00 35.53 209 ARG A CA 1
ATOM 1578 C C . ARG A 1 209 ? -34.536 -13.379 21.751 1.00 35.53 209 ARG A C 1
ATOM 1580 O O . ARG A 1 209 ? -34.915 -12.376 22.348 1.00 35.53 209 ARG A O 1
ATOM 1587 N N . ALA A 1 210 ? -34.636 -13.540 20.436 1.00 41.44 210 ALA A N 1
ATOM 1588 C CA . ALA A 1 210 ? -35.546 -12.741 19.625 1.00 41.44 210 ALA A CA 1
ATOM 1589 C C . ALA A 1 210 ? -36.961 -13.344 19.682 1.00 41.44 210 ALA A C 1
ATOM 1591 O O . ALA A 1 210 ? -37.105 -14.568 19.794 1.00 41.44 210 ALA A O 1
ATOM 1592 N N . SER A 1 211 ? -37.961 -12.471 19.577 1.00 40.84 211 SER A N 1
ATOM 1593 C CA . SER A 1 211 ? -39.368 -12.778 19.294 1.00 40.84 211 SER A CA 1
ATOM 1594 C C . SER A 1 211 ? -39.748 -12.135 17.965 1.00 40.84 211 SER A C 1
ATOM 1596 O O . SER A 1 211 ? -39.158 -11.069 17.675 1.00 40.84 211 SER A O 1
#